Protein AF-A0A4Q0HVB4-F1 (afdb_monomer_lite)

Organism: Pseudomonas azotoformans (NCBI:txid47878)

Sequence (270 aa):
MIYIEFLSGFLNRFLGLVFLVFVVFQFLLFKFYLPGYIKKKGENLATKEDVAGITHQVERVRTQYLVDLEGYKNLIWKGQQREVWLKEEFDLRLDTYKTAISLIYKYVEQIENYHIAHLSSGVNEAIFLYIEAKEEAFFEGVKESYRVEYESTREKSLEWYFKCKEVEVELRVVLGVVDVYFDSELSGHLDGLIAKGVDAARTFCRVEELYRSVESEYEKLQNYVAVSNAVIKKYHVEFKKLIPTVEAELCLKNLKGFVVRERREILEGS

Structure (mmCIF, N/CA/C/O backbone):
data_AF-A0A4Q0HVB4-F1
#
_entry.id   AF-A0A4Q0HVB4-F1
#
loop_
_atom_site.group_PDB
_atom_site.id
_atom_site.type_symbol
_atom_site.label_atom_id
_atom_site.label_alt_id
_atom_site.label_comp_id
_atom_site.label_asym_id
_atom_site.label_entity_id
_atom_site.label_seq_id
_atom_site.pdbx_PDB_ins_code
_atom_site.Cartn_x
_atom_site.Cartn_y
_atom_site.Cartn_z
_atom_site.occupancy
_atom_site.B_iso_or_equiv
_atom_site.auth_seq_id
_atom_site.auth_comp_id
_atom_site.auth_asym_id
_atom_site.auth_atom_id
_atom_site.pdbx_PDB_model_num
ATOM 1 N N . MET A 1 1 ? -63.820 -38.092 123.617 1.00 57.47 1 MET A N 1
ATOM 2 C CA . MET A 1 1 ? -64.530 -37.944 122.327 1.00 57.47 1 MET A CA 1
ATOM 3 C C . MET A 1 1 ? -64.763 -36.473 121.953 1.00 57.47 1 MET A C 1
ATOM 5 O O . MET A 1 1 ? -64.456 -36.109 120.832 1.00 57.47 1 MET A O 1
ATOM 9 N N . ILE A 1 2 ? -65.144 -35.600 122.900 1.00 60.44 2 ILE A N 1
ATOM 10 C CA . ILE A 1 2 ? -65.433 -34.161 122.673 1.00 60.44 2 ILE A CA 1
ATOM 11 C C . ILE A 1 2 ? -64.234 -33.328 122.144 1.00 60.44 2 ILE A C 1
ATOM 13 O O . ILE A 1 2 ? -64.412 -32.452 121.304 1.00 60.44 2 ILE A O 1
ATOM 17 N N . TYR A 1 3 ? -62.993 -33.615 122.562 1.00 59.50 3 TYR A N 1
ATOM 18 C CA . TYR A 1 3 ? -61.805 -32.863 122.105 1.00 59.50 3 TYR A CA 1
ATOM 19 C C . TYR A 1 3 ? -61.427 -33.103 120.630 1.00 59.50 3 TYR A C 1
ATOM 21 O O . TYR A 1 3 ? -60.869 -32.211 119.998 1.00 59.50 3 TYR A O 1
ATOM 29 N N . ILE A 1 4 ? -61.738 -34.277 120.066 1.00 64.94 4 ILE A N 1
ATOM 30 C CA . ILE A 1 4 ? -61.393 -34.623 118.673 1.00 64.94 4 ILE A CA 1
ATOM 31 C C . ILE A 1 4 ? -62.334 -33.903 117.692 1.00 64.94 4 ILE A C 1
ATOM 33 O O . ILE A 1 4 ? -61.895 -33.415 116.651 1.00 64.94 4 ILE A O 1
ATOM 37 N N . GLU A 1 5 ? -63.611 -33.755 118.048 1.00 67.25 5 GLU A N 1
ATOM 38 C CA . GLU A 1 5 ? -64.595 -32.997 117.259 1.00 67.25 5 GLU A CA 1
ATOM 39 C C . GLU A 1 5 ? -64.319 -31.486 117.282 1.00 67.25 5 GLU A C 1
ATOM 41 O O . GLU A 1 5 ? -64.425 -30.812 116.258 1.00 67.25 5 GLU A O 1
ATOM 46 N N . PHE A 1 6 ? -63.867 -30.952 118.420 1.00 71.94 6 PHE A N 1
ATOM 47 C CA . PHE A 1 6 ? -63.469 -29.546 118.516 1.00 71.94 6 PHE A CA 1
ATOM 48 C C . PHE A 1 6 ? -62.185 -29.247 117.722 1.00 71.94 6 PHE A C 1
ATOM 50 O O . PHE A 1 6 ? -62.126 -28.261 116.984 1.00 71.94 6 PHE A O 1
ATOM 57 N N . LEU A 1 7 ? -61.171 -30.116 117.820 1.00 72.38 7 LEU A N 1
ATOM 58 C CA . LEU A 1 7 ? -59.899 -29.953 117.110 1.00 72.38 7 LEU A CA 1
ATOM 59 C C . LEU A 1 7 ? -60.069 -30.107 115.590 1.00 72.38 7 LEU A C 1
ATOM 61 O O . LEU A 1 7 ? -59.520 -29.310 114.835 1.00 72.38 7 LEU A O 1
ATOM 65 N N . SER A 1 8 ? -60.873 -31.076 115.136 1.00 71.94 8 SER A N 1
ATOM 66 C CA . SER A 1 8 ? -61.191 -31.264 113.711 1.00 71.94 8 SER A CA 1
ATOM 67 C C . SER A 1 8 ? -62.018 -30.106 113.139 1.00 71.94 8 SER A C 1
ATOM 69 O O . SER A 1 8 ? -61.739 -29.648 112.030 1.00 71.94 8 SER A O 1
ATOM 71 N N . GLY A 1 9 ? -62.964 -29.556 113.909 1.00 77.12 9 GLY A N 1
ATOM 72 C CA . GLY A 1 9 ? -63.716 -28.356 113.535 1.00 77.12 9 GLY A CA 1
ATOM 73 C C . GLY A 1 9 ? -62.849 -27.095 113.441 1.00 77.12 9 GLY A C 1
ATOM 74 O O . GLY A 1 9 ? -63.017 -26.300 112.514 1.00 77.12 9 GLY A O 1
ATOM 75 N N . PHE A 1 10 ? -61.891 -26.918 114.356 1.00 80.31 10 PHE A N 1
ATOM 76 C CA . PHE A 1 10 ? -60.926 -25.815 114.310 1.00 80.31 10 PHE A CA 1
ATOM 77 C C . PHE A 1 10 ? -59.962 -25.949 113.121 1.00 80.31 10 PHE A C 1
ATOM 79 O O . PHE A 1 10 ? -59.765 -24.984 112.380 1.00 80.31 10 PHE A O 1
ATOM 86 N N . LEU A 1 11 ? -59.431 -27.153 112.883 1.00 80.50 11 LEU A N 1
ATOM 87 C CA . LEU A 1 11 ? -58.525 -27.435 111.769 1.00 80.50 11 LEU A CA 1
ATOM 88 C C . LEU A 1 11 ? -59.202 -27.186 110.413 1.00 80.50 11 LEU A C 1
ATOM 90 O O . LEU A 1 11 ? -58.603 -26.549 109.552 1.00 80.50 11 LEU A O 1
ATOM 94 N N . ASN A 1 12 ? -60.464 -27.601 110.242 1.00 80.19 12 ASN A N 1
ATOM 95 C CA . ASN A 1 12 ? -61.228 -27.359 109.010 1.00 80.19 12 ASN A CA 1
ATOM 96 C C . ASN A 1 12 ? -61.492 -25.870 108.755 1.00 80.19 12 ASN A C 1
ATOM 98 O O . ASN A 1 12 ? -61.410 -25.418 107.615 1.00 80.19 12 ASN A O 1
ATOM 102 N N . ARG A 1 13 ? -61.782 -25.083 109.800 1.00 83.62 13 ARG A N 1
ATOM 103 C CA . ARG A 1 13 ? -61.951 -23.625 109.658 1.00 83.62 13 ARG A CA 1
ATOM 104 C C . ARG A 1 13 ? -60.633 -22.939 109.310 1.00 83.62 13 ARG A C 1
ATOM 106 O O . ARG A 1 13 ? -60.629 -22.040 108.476 1.00 83.62 13 ARG A O 1
ATOM 113 N N . PHE A 1 14 ? -59.524 -23.383 109.901 1.00 85.88 14 PHE A N 1
ATOM 114 C CA . PHE A 1 14 ? -58.193 -22.862 109.596 1.00 85.88 14 PHE A CA 1
ATOM 115 C C . PHE A 1 14 ? -57.765 -23.201 108.160 1.00 85.88 14 PHE A C 1
ATOM 117 O O . PHE A 1 14 ? -57.375 -22.309 107.411 1.00 85.88 14 PHE A O 1
ATOM 124 N N . LEU A 1 15 ? -57.935 -24.459 107.735 1.00 84.50 15 LEU A N 1
ATOM 125 C CA . LEU A 1 15 ? -57.735 -24.901 106.349 1.00 84.50 15 LEU A CA 1
ATOM 126 C C . LEU A 1 15 ? -58.624 -24.131 105.366 1.00 84.50 15 LEU A C 1
ATOM 128 O O . LEU A 1 15 ? -58.141 -23.704 104.321 1.00 84.50 15 LEU A O 1
ATOM 132 N N . GLY A 1 16 ? -59.892 -23.893 105.715 1.00 86.62 16 GLY A N 1
ATOM 133 C CA . GLY A 1 16 ? -60.812 -23.095 104.903 1.00 86.62 16 GLY A CA 1
ATOM 134 C C . GLY A 1 16 ? -60.364 -21.639 104.744 1.00 86.62 16 GLY A C 1
ATOM 135 O O . GLY A 1 16 ? -60.464 -21.079 103.655 1.00 86.62 16 GLY A O 1
ATOM 136 N N . LEU A 1 17 ? -59.812 -21.035 105.799 1.00 88.69 17 LEU A N 1
ATOM 137 C CA . LEU A 1 17 ? -59.310 -19.659 105.775 1.00 88.69 17 LEU A CA 1
ATOM 138 C C . LEU A 1 17 ? -58.014 -19.551 104.958 1.00 88.69 17 LEU A C 1
ATOM 140 O O . LEU A 1 17 ? -57.886 -18.654 104.128 1.00 88.69 17 LEU A O 1
ATOM 144 N N . VAL A 1 18 ? -57.096 -20.511 105.109 1.00 89.38 18 VAL A N 1
ATOM 145 C CA . VAL A 1 18 ? -55.887 -20.621 104.274 1.00 89.38 18 VAL A CA 1
ATOM 146 C C . VAL A 1 18 ? -56.256 -20.811 102.802 1.00 89.38 18 VAL A C 1
ATOM 148 O O . VAL A 1 18 ? -55.688 -20.147 101.937 1.00 89.38 18 VAL A O 1
ATOM 151 N N . PHE A 1 19 ? -57.243 -21.660 102.510 1.00 90.62 19 PHE A N 1
ATOM 152 C CA . PHE A 1 19 ? -57.739 -21.863 101.152 1.00 90.62 19 PHE A CA 1
ATOM 153 C C . PHE A 1 19 ? -58.340 -20.578 100.571 1.00 90.62 19 PHE A C 1
ATOM 155 O O . PHE A 1 19 ? -58.043 -20.218 99.436 1.00 90.62 19 PHE A O 1
ATOM 162 N N . LEU A 1 20 ? -59.120 -19.832 101.357 1.00 90.56 20 LEU A N 1
ATOM 163 C CA . LEU A 1 20 ? -59.698 -18.558 100.929 1.00 90.56 20 LEU A CA 1
ATOM 164 C C . LEU A 1 20 ? -58.616 -17.510 100.639 1.00 90.56 20 LEU A C 1
ATOM 166 O O . LEU A 1 20 ? -58.669 -16.847 99.605 1.00 90.56 20 LEU A O 1
ATOM 170 N N . VAL A 1 21 ? -57.595 -17.404 101.494 1.00 90.44 21 VAL A N 1
ATOM 171 C CA . VAL A 1 21 ? -56.437 -16.525 101.261 1.00 90.44 21 VAL A CA 1
ATOM 172 C C . VAL A 1 21 ? -55.685 -16.936 99.995 1.00 90.44 21 VAL A C 1
ATOM 174 O O . VAL A 1 21 ? -55.323 -16.076 99.195 1.00 90.44 21 VAL A O 1
ATOM 177 N N . PHE A 1 22 ? -55.504 -18.237 99.761 1.00 90.81 22 PHE A N 1
ATOM 178 C CA . PHE A 1 22 ? -54.872 -18.750 98.547 1.00 90.81 22 PHE A CA 1
ATOM 179 C C . PHE A 1 22 ? -55.680 -18.417 97.284 1.00 90.81 22 PHE A C 1
ATOM 181 O O . PHE A 1 22 ? -55.109 -17.976 96.289 1.00 90.81 22 PHE A O 1
ATOM 188 N N . VAL A 1 23 ? -57.009 -18.550 97.328 1.00 90.19 23 VAL A N 1
ATOM 189 C CA . VAL A 1 23 ? -57.904 -18.185 96.216 1.00 90.19 23 VAL A CA 1
ATOM 190 C C . VAL A 1 23 ? -57.868 -16.679 95.945 1.00 90.19 23 VAL A C 1
ATOM 192 O O . VAL A 1 23 ? -57.768 -16.271 94.789 1.00 90.19 23 VAL A O 1
ATOM 195 N N . VAL A 1 24 ? -57.886 -15.841 96.986 1.00 89.75 24 VAL A N 1
ATOM 196 C CA . VAL A 1 24 ? -57.765 -14.379 96.846 1.00 89.75 24 VAL A CA 1
ATOM 197 C C . VAL A 1 24 ? -56.396 -13.993 96.280 1.00 89.75 24 VAL A C 1
ATOM 199 O O . VAL A 1 24 ? -56.313 -13.118 95.421 1.00 89.75 24 VAL A O 1
ATOM 202 N N . PHE A 1 25 ? -55.326 -14.667 96.701 1.00 89.50 25 PHE A N 1
ATOM 203 C CA . PHE A 1 25 ? -53.977 -14.444 96.184 1.00 89.50 25 PHE A CA 1
ATOM 204 C C . PHE A 1 25 ? -53.845 -14.838 94.704 1.00 89.50 25 PHE A C 1
ATOM 206 O O . PHE A 1 25 ? -53.332 -14.054 93.906 1.00 89.50 25 PHE A O 1
ATOM 213 N N . GLN A 1 26 ? -54.374 -16.003 94.314 1.00 87.62 26 GLN A N 1
ATOM 214 C CA . GLN A 1 26 ? -54.480 -16.422 92.911 1.00 87.62 26 GLN A CA 1
ATOM 215 C C . GLN A 1 26 ? -55.270 -15.385 92.104 1.00 87.62 26 GLN A C 1
ATOM 217 O O . GLN A 1 26 ? -54.805 -14.917 91.067 1.00 87.62 26 GLN A O 1
ATOM 222 N N . PHE A 1 27 ? -56.424 -14.946 92.614 1.00 89.44 27 PHE A N 1
ATOM 223 C CA . PHE A 1 27 ? -57.246 -13.925 91.967 1.00 89.44 27 PHE A CA 1
ATOM 224 C C . PHE A 1 27 ? -56.498 -12.595 91.791 1.00 89.44 27 PHE A C 1
ATOM 226 O O . PHE A 1 27 ? -56.561 -11.997 90.718 1.00 89.44 27 PHE A O 1
ATOM 233 N N . LEU A 1 28 ? -55.745 -12.147 92.800 1.00 86.50 28 LEU A N 1
ATOM 234 C CA . LEU A 1 28 ? -54.909 -10.946 92.725 1.00 86.50 28 LEU A CA 1
ATOM 235 C C . LEU A 1 28 ? -53.795 -11.082 91.675 1.00 86.50 28 LEU A C 1
ATOM 237 O O . LEU A 1 28 ? -53.587 -10.157 90.890 1.00 86.50 28 LEU A O 1
ATOM 241 N N . LEU A 1 29 ? -53.122 -12.233 91.602 1.00 84.38 29 LEU A N 1
ATOM 242 C CA . LEU A 1 29 ? -52.103 -12.502 90.582 1.00 84.38 29 LEU A CA 1
ATOM 243 C C . LEU A 1 29 ? -52.691 -12.506 89.165 1.00 84.38 29 LEU A C 1
ATOM 245 O O . LEU A 1 29 ? -52.158 -11.834 88.276 1.00 84.38 29 LEU A O 1
ATOM 249 N N . PHE A 1 30 ? -53.811 -13.203 88.958 1.00 82.94 30 PHE A N 1
ATOM 250 C CA . PHE A 1 30 ? -54.497 -13.249 87.665 1.00 82.94 30 PHE A CA 1
ATOM 251 C C . PHE A 1 30 ? -55.035 -11.877 87.245 1.00 82.94 30 PHE A C 1
ATOM 253 O O . PHE A 1 30 ? -54.952 -11.525 86.070 1.00 82.94 30 PHE A O 1
ATOM 260 N N . LYS A 1 31 ? -55.553 -11.085 88.192 1.00 82.75 31 LYS A N 1
ATOM 261 C CA . LYS A 1 31 ? -56.167 -9.784 87.903 1.00 82.75 31 LYS A CA 1
ATOM 262 C C . LYS A 1 31 ? -55.155 -8.662 87.686 1.00 82.75 31 LYS A C 1
ATOM 264 O O . LYS A 1 31 ? -55.405 -7.797 86.853 1.00 82.75 31 LYS A O 1
ATOM 269 N N . PHE A 1 32 ? -54.042 -8.646 88.419 1.00 81.69 32 PHE A N 1
ATOM 270 C CA . PHE A 1 32 ? -53.114 -7.509 88.398 1.00 81.69 32 PHE A CA 1
ATOM 271 C C . PHE A 1 32 ? -51.777 -7.811 87.715 1.00 81.69 32 PHE A C 1
ATOM 273 O O . PHE A 1 32 ? -51.254 -6.949 87.012 1.00 81.69 32 PHE A O 1
ATOM 280 N N . TYR A 1 33 ? -51.223 -9.017 87.871 1.00 81.62 33 TYR A N 1
ATOM 281 C CA . TYR A 1 33 ? -49.879 -9.329 87.371 1.00 81.62 33 TYR A CA 1
ATOM 282 C C . TYR A 1 33 ? -49.891 -9.838 85.923 1.00 81.62 33 TYR A C 1
ATOM 284 O O . TYR A 1 33 ? -49.095 -9.393 85.092 1.00 81.62 33 TYR A O 1
ATOM 292 N N . LEU A 1 34 ? -50.830 -10.731 85.595 1.00 82.00 34 LEU A N 1
ATOM 293 C CA . LEU A 1 34 ? -50.934 -11.332 84.261 1.00 82.00 34 LEU A CA 1
ATOM 294 C C . LEU A 1 34 ? -51.167 -10.302 83.137 1.00 82.00 34 LEU A C 1
ATOM 296 O O . LEU A 1 34 ? -50.448 -10.361 82.136 1.00 82.00 34 LEU A O 1
ATOM 300 N N . PRO A 1 35 ? -52.092 -9.327 83.279 1.00 83.00 35 PRO A N 1
ATOM 301 C CA . PRO A 1 35 ? -52.346 -8.346 82.225 1.00 83.00 35 PRO A CA 1
ATOM 302 C C . PRO A 1 35 ? -51.129 -7.455 81.955 1.00 83.00 35 PRO A C 1
ATOM 304 O O . PRO A 1 35 ? -50.806 -7.183 80.801 1.00 83.00 35 PRO A O 1
ATOM 307 N N . GLY A 1 36 ? -50.412 -7.047 83.010 1.00 84.44 36 GLY A N 1
ATOM 308 C CA . GLY A 1 36 ? -49.197 -6.237 82.892 1.00 84.44 36 GLY A CA 1
ATOM 309 C C . GLY A 1 36 ? -48.045 -6.988 82.221 1.00 84.44 36 GLY A C 1
ATOM 310 O O . GLY A 1 36 ? -47.366 -6.432 81.356 1.00 84.44 36 GLY A O 1
ATOM 311 N N . TYR A 1 37 ? -47.855 -8.267 82.560 1.00 81.88 37 TYR A N 1
ATOM 312 C CA . TYR A 1 37 ? -46.836 -9.115 81.938 1.00 81.88 37 TYR A CA 1
ATOM 313 C C . TYR A 1 37 ? -47.130 -9.391 80.456 1.00 81.88 37 TYR A C 1
ATOM 315 O O . TYR A 1 37 ? -46.234 -9.260 79.623 1.00 81.88 37 TYR A O 1
ATOM 323 N N . ILE A 1 38 ? -48.381 -9.721 80.108 1.00 83.62 38 ILE A N 1
ATOM 324 C CA . ILE A 1 38 ? -48.797 -9.957 78.714 1.00 83.62 38 ILE A CA 1
ATOM 325 C C . ILE A 1 38 ? -48.633 -8.682 77.884 1.00 83.62 38 ILE A C 1
ATOM 327 O O . ILE A 1 38 ? -48.073 -8.749 76.791 1.00 83.62 38 ILE A O 1
ATOM 331 N N . LYS A 1 39 ? -49.038 -7.521 78.420 1.00 84.00 39 LYS A N 1
ATOM 332 C CA . LYS A 1 39 ? -48.861 -6.224 77.755 1.00 84.00 39 LYS A CA 1
ATOM 333 C C . LYS A 1 39 ? -47.388 -5.951 77.449 1.00 84.00 39 LYS A C 1
ATOM 335 O O . LYS A 1 39 ? -47.040 -5.701 76.301 1.00 84.00 39 LYS A O 1
ATOM 340 N N . LYS A 1 40 ? -46.508 -6.100 78.443 1.00 85.88 40 LYS A N 1
ATOM 341 C CA . LYS A 1 40 ? -45.069 -5.853 78.276 1.00 85.88 40 LYS A CA 1
ATOM 342 C C . LYS A 1 40 ? -44.391 -6.871 77.354 1.00 85.88 40 LYS A C 1
ATOM 344 O O . LYS A 1 40 ? -43.481 -6.527 76.605 1.00 85.88 40 LYS A O 1
ATOM 349 N N . LYS A 1 41 ? -44.840 -8.131 77.370 1.00 83.94 41 LYS A N 1
ATOM 350 C CA . LYS A 1 41 ? -44.381 -9.163 76.429 1.00 83.94 41 LYS A CA 1
ATOM 351 C C . LYS A 1 41 ? -44.820 -8.851 74.993 1.00 83.94 41 LYS A C 1
ATOM 353 O O . LYS A 1 41 ? -44.015 -9.040 74.088 1.00 83.94 41 LYS A O 1
ATOM 358 N N . GLY A 1 42 ? -46.042 -8.351 74.801 1.00 82.44 42 GLY A N 1
ATOM 359 C CA . GLY A 1 42 ? -46.553 -7.892 73.506 1.00 82.44 42 GLY A CA 1
ATOM 360 C C . GLY A 1 42 ? -45.803 -6.670 72.973 1.00 82.44 42 GLY A C 1
ATOM 361 O O . GLY A 1 42 ? -45.359 -6.690 71.833 1.00 82.44 42 GLY A O 1
ATOM 362 N N . GLU A 1 43 ? -45.563 -5.660 73.813 1.00 82.19 43 GLU A N 1
ATOM 363 C CA . GLU A 1 43 ? -44.762 -4.468 73.470 1.00 82.19 43 GLU A CA 1
ATOM 364 C C . GLU A 1 43 ? -43.326 -4.836 73.055 1.00 82.19 43 GLU A C 1
ATOM 366 O O . GLU A 1 43 ? -42.806 -4.334 72.057 1.00 82.19 43 GLU A O 1
ATOM 371 N N . ASN A 1 44 ? -42.697 -5.768 73.778 1.00 86.75 44 ASN A N 1
ATOM 372 C CA . ASN A 1 44 ? -41.365 -6.268 73.438 1.00 86.75 44 ASN A CA 1
ATOM 373 C C . ASN A 1 44 ? -41.352 -7.087 72.141 1.00 86.75 44 ASN A C 1
ATOM 375 O O . ASN A 1 44 ? -40.329 -7.119 71.461 1.00 86.75 44 ASN A O 1
ATOM 379 N N . LEU A 1 45 ? -42.443 -7.789 71.822 1.00 85.62 45 LEU A N 1
ATOM 380 C CA . LEU A 1 45 ? -42.558 -8.560 70.586 1.00 85.62 45 LEU A CA 1
ATOM 381 C C . LEU A 1 45 ? -42.756 -7.626 69.388 1.00 85.62 45 LEU A C 1
ATOM 383 O O . LEU A 1 45 ? -41.991 -7.725 68.437 1.00 85.62 45 LEU A O 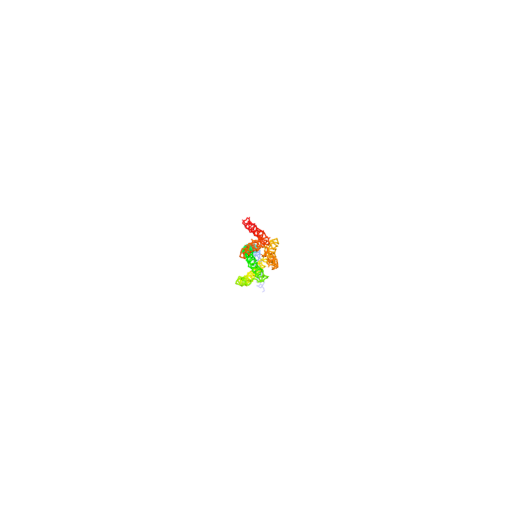1
ATOM 387 N N . ALA A 1 46 ? -43.675 -6.663 69.496 1.00 76.69 46 ALA A N 1
ATOM 388 C CA . ALA A 1 46 ? -43.912 -5.647 68.472 1.00 76.69 46 ALA A CA 1
ATOM 389 C C . ALA A 1 46 ? -42.632 -4.857 68.154 1.00 76.69 46 ALA A C 1
ATOM 391 O O . ALA A 1 46 ? -42.224 -4.780 67.003 1.00 76.69 46 ALA A O 1
ATOM 392 N N . THR A 1 47 ? -41.905 -4.391 69.179 1.00 85.12 47 THR A N 1
ATOM 393 C CA . THR A 1 47 ? -40.617 -3.696 68.981 1.00 85.12 47 THR A CA 1
ATOM 394 C C . THR A 1 47 ? -39.578 -4.574 68.270 1.00 85.12 47 THR A C 1
ATOM 396 O O . THR A 1 47 ? -38.805 -4.086 67.450 1.00 85.12 47 THR A O 1
ATOM 399 N N . LYS A 1 48 ? -39.525 -5.879 68.574 1.00 87.38 48 LYS A N 1
ATOM 400 C CA . LYS A 1 48 ? -38.596 -6.808 67.907 1.00 87.38 48 LYS A CA 1
ATOM 401 C C . LYS A 1 48 ? -38.966 -7.034 66.445 1.00 87.38 48 LYS A C 1
ATOM 403 O O . LYS A 1 48 ? -38.066 -7.102 65.613 1.00 87.38 48 LYS A O 1
ATOM 408 N N . GLU A 1 49 ? -40.254 -7.159 66.147 1.00 87.44 49 GLU A N 1
ATOM 409 C CA . GLU A 1 49 ? -40.766 -7.301 64.783 1.00 87.44 49 GLU A CA 1
ATOM 410 C C . GLU A 1 49 ? -40.511 -6.030 63.962 1.00 87.44 49 GLU A C 1
ATOM 412 O O . GLU A 1 49 ? -40.021 -6.130 62.839 1.00 87.44 49 GLU A O 1
ATOM 417 N N . ASP A 1 50 ? -40.713 -4.848 64.551 1.00 86.94 50 ASP A N 1
ATOM 418 C CA . ASP A 1 50 ? -40.400 -3.560 63.924 1.00 86.94 50 ASP A CA 1
ATOM 419 C C . ASP A 1 50 ? -38.902 -3.425 63.622 1.00 86.94 50 ASP A C 1
ATOM 421 O O . ASP A 1 50 ? -38.518 -3.085 62.502 1.00 86.94 50 ASP A O 1
ATOM 425 N N . VAL A 1 51 ? -38.033 -3.746 64.590 1.00 87.25 51 VAL A N 1
ATOM 426 C CA . VAL A 1 51 ? -36.574 -3.734 64.389 1.00 87.25 51 VAL A CA 1
ATOM 427 C C . VAL A 1 51 ? -36.167 -4.727 63.300 1.00 87.25 51 VAL A C 1
ATOM 429 O O . VAL A 1 51 ? -35.385 -4.367 62.424 1.00 87.25 51 VAL A O 1
ATOM 432 N N . ALA A 1 52 ? -36.723 -5.942 63.297 1.00 88.69 52 ALA A N 1
ATOM 433 C CA . ALA A 1 52 ? -36.455 -6.930 62.254 1.00 88.69 52 ALA A CA 1
ATOM 434 C C . ALA A 1 52 ? -36.919 -6.447 60.867 1.00 88.69 52 ALA A C 1
ATOM 436 O O . ALA A 1 52 ? -36.196 -6.615 59.882 1.00 88.69 52 ALA A O 1
ATOM 437 N N . GLY A 1 53 ? -38.085 -5.798 60.793 1.00 90.62 53 GLY A N 1
ATOM 438 C CA . GLY A 1 53 ? -38.607 -5.187 59.573 1.00 90.62 53 GLY A CA 1
ATOM 439 C C . GLY A 1 53 ? -37.696 -4.079 59.044 1.00 90.62 53 GLY A C 1
ATOM 440 O O . GLY A 1 53 ? -37.363 -4.072 57.857 1.00 90.62 53 GLY A O 1
ATOM 441 N N . ILE A 1 54 ? -37.226 -3.190 59.924 1.00 88.94 54 ILE A N 1
ATOM 442 C CA . ILE A 1 54 ? -36.263 -2.135 59.580 1.00 88.94 54 ILE A CA 1
ATOM 443 C C . ILE A 1 54 ? -34.953 -2.752 59.084 1.00 88.94 54 ILE A C 1
ATOM 445 O O . ILE A 1 54 ? -34.475 -2.376 58.016 1.00 88.94 54 ILE A O 1
ATOM 449 N N . THR A 1 55 ? -34.388 -3.724 59.805 1.00 91.81 55 THR A N 1
ATOM 450 C CA . THR A 1 55 ? -33.147 -4.400 59.397 1.00 91.81 55 THR A CA 1
ATOM 451 C C . THR A 1 55 ? -33.289 -5.038 58.019 1.00 91.81 55 THR A C 1
ATOM 453 O O . THR A 1 55 ? -32.418 -4.857 57.171 1.00 91.81 55 THR A O 1
ATOM 456 N N . HIS A 1 56 ? -34.406 -5.715 57.748 1.00 91.94 56 HIS A N 1
ATOM 457 C CA . HIS A 1 56 ? -34.653 -6.316 56.441 1.00 91.94 56 HIS A CA 1
ATOM 458 C C . HIS A 1 56 ? -34.763 -5.263 55.327 1.00 91.94 56 HIS A C 1
ATOM 460 O O . HIS A 1 56 ? -34.276 -5.475 54.216 1.00 91.94 56 HIS A O 1
ATOM 466 N N . GLN A 1 57 ? -35.394 -4.115 55.590 1.00 92.81 57 GLN A N 1
ATOM 467 C CA . GLN A 1 57 ? -35.456 -3.025 54.614 1.00 92.81 57 GLN A CA 1
ATOM 468 C C . GLN A 1 57 ? -34.080 -2.409 54.349 1.00 92.81 57 GLN A C 1
ATOM 470 O O . GLN A 1 57 ? -33.752 -2.170 53.187 1.00 92.81 57 GLN A O 1
ATOM 475 N N . VAL A 1 58 ? -33.274 -2.193 55.392 1.00 93.25 58 VAL A N 1
ATOM 476 C CA . VAL A 1 58 ? -31.903 -1.675 55.269 1.00 93.25 58 VAL A CA 1
ATOM 477 C C . VAL A 1 58 ? -31.039 -2.629 54.454 1.00 93.25 58 VAL A C 1
ATOM 479 O O . VAL A 1 58 ? -30.383 -2.187 53.513 1.00 93.25 58 VAL A O 1
ATOM 482 N N . GLU A 1 59 ? -31.080 -3.929 54.750 1.00 91.69 59 GLU A N 1
ATOM 483 C CA . GLU A 1 59 ? -30.336 -4.923 53.974 1.00 91.69 59 GLU A CA 1
ATOM 484 C C . GLU A 1 59 ? -30.823 -4.978 52.526 1.00 91.69 59 GLU A C 1
ATOM 486 O O . GLU A 1 59 ? -30.005 -4.948 51.615 1.00 91.69 59 GLU A O 1
ATOM 491 N N . ARG A 1 60 ? -32.136 -4.919 52.275 1.00 93.00 60 ARG A N 1
ATOM 492 C CA . ARG A 1 60 ? -32.664 -4.861 50.903 1.00 93.00 60 ARG A CA 1
ATOM 493 C C . ARG A 1 60 ? -32.155 -3.639 50.134 1.00 93.00 60 ARG A C 1
ATOM 495 O O . ARG A 1 60 ? -31.744 -3.781 48.986 1.00 93.00 60 ARG A O 1
ATOM 502 N N . VAL A 1 61 ? -32.178 -2.451 50.743 1.00 93.81 61 VAL A N 1
ATOM 503 C CA . VAL A 1 61 ? -31.657 -1.221 50.116 1.00 93.81 61 VAL A CA 1
ATOM 504 C C . VAL A 1 61 ? -30.155 -1.337 49.877 1.00 93.81 61 VAL A C 1
ATOM 506 O O . VAL A 1 61 ? -29.680 -0.973 48.806 1.00 93.81 61 VAL A O 1
ATOM 509 N N . ARG A 1 62 ? -29.406 -1.891 50.833 1.00 93.31 62 ARG A N 1
ATOM 510 C CA . ARG A 1 62 ? -27.966 -2.123 50.700 1.00 93.31 62 ARG A CA 1
ATOM 511 C C . ARG A 1 62 ? -27.653 -3.091 49.563 1.00 93.31 62 ARG A C 1
ATOM 513 O O . ARG A 1 62 ? -26.779 -2.798 48.754 1.00 93.31 62 ARG A O 1
ATOM 520 N N . THR A 1 63 ? -28.360 -4.217 49.480 1.00 93.62 63 THR A N 1
ATOM 521 C CA . THR A 1 63 ? -28.203 -5.196 48.400 1.00 93.62 63 THR A CA 1
ATOM 522 C C . THR A 1 63 ? -28.536 -4.573 47.050 1.00 93.62 63 THR A C 1
ATOM 524 O O . THR A 1 63 ? -27.746 -4.714 46.122 1.00 93.62 63 THR A O 1
ATOM 527 N N . GLN A 1 64 ? -29.646 -3.833 46.946 1.00 92.75 64 GLN A N 1
ATOM 528 C CA . GLN A 1 64 ? -30.011 -3.142 45.708 1.00 92.75 64 GLN A CA 1
ATOM 529 C C . GLN A 1 64 ? -28.941 -2.123 45.302 1.00 92.75 64 GLN A C 1
ATOM 531 O O . GLN A 1 64 ? -28.494 -2.127 44.163 1.00 92.75 64 GLN A O 1
ATOM 536 N N . TYR A 1 65 ? -28.461 -1.314 46.246 1.00 94.94 65 TYR A N 1
ATOM 537 C CA . TYR A 1 65 ? -27.405 -0.341 45.986 1.00 94.94 65 TYR A CA 1
ATOM 538 C C . TYR A 1 65 ? -26.100 -1.000 45.519 1.00 94.94 65 TYR A C 1
ATOM 540 O O . TYR A 1 65 ? -25.432 -0.477 44.631 1.00 94.94 65 TYR A O 1
ATOM 548 N N . LEU A 1 66 ? -25.725 -2.151 46.089 1.00 94.56 66 LEU A N 1
ATOM 549 C CA . LEU A 1 66 ? -24.548 -2.905 45.646 1.00 94.56 66 LEU A CA 1
ATOM 550 C C . LEU A 1 66 ? -24.714 -3.430 44.215 1.00 94.56 66 LEU A C 1
ATOM 552 O O . LEU A 1 66 ? -23.779 -3.308 43.426 1.00 94.56 66 LEU A O 1
ATOM 556 N N . VAL A 1 67 ? -25.898 -3.949 43.877 1.00 95.31 67 VAL A N 1
ATOM 557 C CA . VAL A 1 67 ? -26.233 -4.403 42.517 1.00 95.31 67 VAL A CA 1
ATOM 558 C C . VAL A 1 67 ? -26.164 -3.237 41.531 1.00 95.31 67 VAL A C 1
ATOM 560 O O . VAL A 1 67 ? -25.521 -3.348 40.487 1.00 95.31 67 VAL A O 1
ATOM 563 N N . ASP A 1 68 ? -26.762 -2.096 41.876 1.00 95.12 68 ASP A N 1
ATOM 564 C CA . ASP A 1 68 ? -26.757 -0.903 41.029 1.00 95.12 68 ASP A CA 1
ATOM 565 C C . ASP A 1 68 ? -25.326 -0.378 40.832 1.00 95.12 68 ASP A C 1
ATOM 567 O O . ASP A 1 68 ? -24.915 -0.082 39.709 1.00 95.12 68 ASP A O 1
ATOM 571 N N . LEU A 1 69 ? -24.526 -0.319 41.905 1.00 95.12 69 LEU A N 1
ATOM 572 C CA . LEU A 1 69 ? -23.124 0.102 41.858 1.00 95.12 69 LEU A CA 1
ATOM 573 C C . LEU A 1 69 ? -22.282 -0.809 40.958 1.00 95.12 69 LEU A C 1
ATOM 575 O O . LEU A 1 69 ? -21.438 -0.323 40.203 1.00 95.12 69 LEU A O 1
ATOM 579 N N . GLU A 1 70 ? -22.489 -2.121 41.033 1.00 93.81 70 GLU A N 1
ATOM 580 C CA . GLU A 1 70 ? -21.824 -3.085 40.160 1.00 93.81 70 GLU A CA 1
ATOM 581 C C . GLU A 1 70 ? -22.263 -2.915 38.698 1.00 93.81 70 GLU A C 1
ATOM 583 O O . GLU A 1 70 ? -21.425 -2.939 37.792 1.00 93.81 70 GLU A O 1
ATOM 588 N N . GLY A 1 71 ? -23.546 -2.626 38.465 1.00 94.62 71 GLY A N 1
ATOM 589 C CA . GLY A 1 71 ? -24.076 -2.240 37.157 1.00 94.62 71 GLY A CA 1
ATOM 590 C C . GLY A 1 71 ? -23.379 -1.005 36.577 1.00 94.62 71 GLY A C 1
ATOM 591 O O . GLY A 1 71 ? -22.885 -1.052 35.448 1.00 94.62 71 GLY A O 1
ATOM 592 N N . TYR A 1 72 ? -23.260 0.073 37.359 1.00 94.50 72 TYR A N 1
ATOM 593 C CA . TYR A 1 72 ? -22.566 1.295 36.938 1.00 94.50 72 TYR A CA 1
ATOM 594 C C . TYR A 1 72 ? -21.081 1.059 36.661 1.00 94.50 72 TYR A C 1
ATOM 596 O O . TYR A 1 72 ? -20.573 1.520 35.639 1.00 94.50 72 TYR A O 1
ATOM 604 N N . LYS A 1 73 ? -20.382 0.306 37.520 1.00 94.31 73 LYS A N 1
ATOM 605 C CA . LYS A 1 73 ? -18.970 -0.055 37.299 1.00 94.31 73 LYS A CA 1
ATOM 606 C C . LYS A 1 73 ? -18.782 -0.821 35.9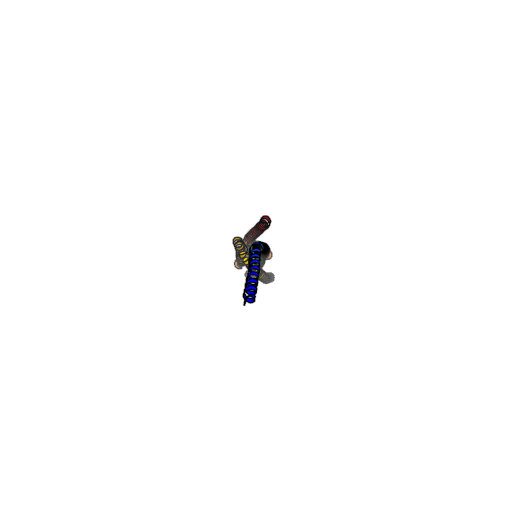95 1.00 94.31 73 LYS A C 1
ATOM 608 O O . LYS A 1 73 ? -17.892 -0.482 35.221 1.00 94.31 73 LYS A O 1
ATOM 613 N N . ASN A 1 74 ? -19.639 -1.805 35.726 1.00 94.50 74 ASN A N 1
ATOM 614 C CA . ASN A 1 74 ? -19.601 -2.566 34.479 1.00 94.50 74 ASN A CA 1
ATOM 615 C C . ASN A 1 74 ? -19.860 -1.682 33.254 1.00 94.50 74 ASN A C 1
ATOM 617 O O . ASN A 1 74 ? -19.241 -1.882 32.210 1.00 94.50 74 ASN A O 1
ATOM 621 N N . LEU A 1 75 ? -20.761 -0.704 33.364 1.00 94.12 75 LEU A N 1
ATOM 622 C CA . LEU A 1 75 ? -21.071 0.218 32.275 1.00 94.12 75 LEU A CA 1
ATOM 623 C C . LEU A 1 75 ? -19.901 1.170 31.987 1.00 94.12 75 LEU A C 1
ATOM 625 O O . LEU A 1 75 ? -19.515 1.318 30.829 1.00 94.12 75 LEU A O 1
ATOM 629 N N . ILE A 1 76 ? -19.288 1.732 33.035 1.00 93.12 76 ILE A N 1
ATOM 630 C CA . ILE A 1 76 ? -18.079 2.565 32.927 1.00 93.12 76 ILE A CA 1
ATOM 631 C C . ILE A 1 76 ? -16.923 1.757 32.328 1.00 93.12 76 ILE A C 1
ATOM 633 O O . ILE A 1 76 ? -16.293 2.218 31.380 1.00 93.12 76 ILE A O 1
ATOM 637 N N . TRP A 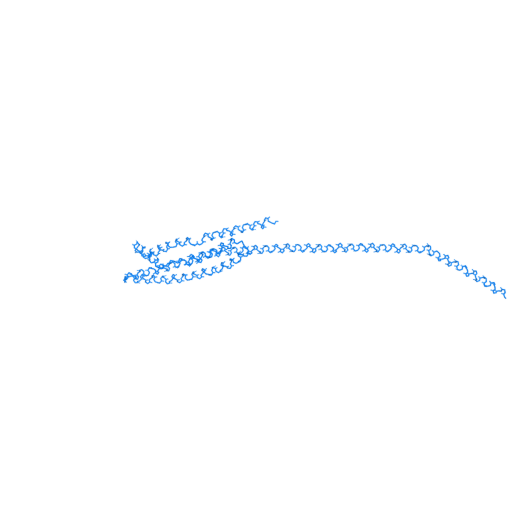1 77 ? -16.680 0.538 32.819 1.00 92.50 77 TRP A N 1
ATOM 638 C CA . TRP A 1 77 ? -15.621 -0.338 32.310 1.00 92.50 77 TRP A CA 1
ATOM 639 C C . TRP A 1 77 ? -15.790 -0.639 30.817 1.00 92.50 77 TRP A C 1
ATOM 641 O O . TRP A 1 77 ? -14.847 -0.513 30.039 1.00 92.50 77 TRP A O 1
ATOM 651 N N . LYS A 1 78 ? -17.013 -0.980 30.388 1.00 92.12 78 LYS A N 1
ATOM 652 C CA . LYS A 1 78 ? -17.327 -1.202 28.968 1.00 92.12 78 LYS A CA 1
ATOM 653 C C . LYS A 1 78 ? -17.115 0.053 28.121 1.00 92.12 78 LYS A C 1
ATOM 655 O O . LYS A 1 78 ? -16.651 -0.067 26.990 1.00 92.12 78 LYS A O 1
ATOM 660 N N . GLY A 1 79 ? -17.455 1.229 28.652 1.00 88.12 79 GLY A N 1
ATOM 661 C CA . GLY A 1 79 ? -17.206 2.514 27.997 1.00 88.12 79 GLY A CA 1
ATOM 662 C C . GLY A 1 79 ? -15.713 2.765 27.790 1.00 88.12 79 GLY A C 1
ATOM 663 O O . GLY A 1 79 ? -15.277 2.932 26.656 1.00 88.12 79 GLY A O 1
ATOM 664 N N . GLN A 1 80 ? -14.923 2.670 28.862 1.00 90.50 80 GLN A N 1
ATOM 665 C CA . GLN A 1 80 ? -13.466 2.843 28.814 1.00 90.50 80 GLN A CA 1
ATOM 666 C C . GLN A 1 80 ? -12.798 1.853 27.858 1.00 90.50 80 GLN A C 1
ATOM 668 O O . GLN A 1 80 ? -11.943 2.230 27.064 1.00 90.50 80 GLN A O 1
ATOM 673 N N . GLN A 1 81 ? -13.209 0.584 27.894 1.00 91.12 81 GLN A N 1
ATOM 674 C CA . GLN A 1 81 ? -12.653 -0.426 27.003 1.00 91.12 81 GLN A CA 1
ATOM 675 C C . GLN A 1 81 ? -12.977 -0.123 25.536 1.00 91.12 81 GLN A C 1
ATOM 677 O O . GLN A 1 81 ? -12.108 -0.273 24.684 1.00 91.12 81 GLN A O 1
ATOM 682 N N . ARG A 1 82 ? -14.187 0.363 25.235 1.00 86.81 82 ARG A N 1
ATOM 683 C CA . ARG A 1 82 ? -14.543 0.799 23.880 1.00 86.81 82 ARG A CA 1
ATOM 684 C C . ARG A 1 82 ? -13.679 1.971 23.413 1.00 86.81 82 ARG A C 1
ATOM 686 O O . ARG A 1 82 ? -13.226 1.947 22.277 1.00 86.81 82 ARG A O 1
ATOM 693 N N . GLU A 1 83 ? -13.440 2.967 24.261 1.00 84.31 83 GLU A N 1
ATOM 694 C CA . GLU A 1 83 ? -12.589 4.114 23.913 1.00 84.31 83 GLU A CA 1
ATOM 695 C C . GLU A 1 83 ? -11.148 3.695 23.605 1.00 84.31 83 GLU A C 1
ATOM 697 O O . GLU A 1 83 ? -10.572 4.154 22.620 1.00 84.31 83 GLU A O 1
ATOM 702 N N . VAL A 1 84 ? -10.583 2.789 24.410 1.00 88.12 84 VAL A N 1
ATOM 703 C CA . VAL A 1 84 ? -9.241 2.237 24.165 1.00 88.12 84 VAL A CA 1
ATOM 704 C C . VAL A 1 84 ? -9.194 1.519 22.817 1.00 88.12 84 VAL A C 1
ATOM 706 O O . VAL A 1 84 ? -8.308 1.801 22.018 1.00 88.12 84 VAL A O 1
ATOM 709 N N . TRP A 1 85 ? -10.176 0.660 22.533 1.00 87.12 85 TRP A N 1
ATOM 710 C CA . TRP A 1 85 ? -10.254 -0.073 21.266 1.00 87.12 85 TRP A CA 1
ATOM 711 C C . TRP A 1 85 ? -10.383 0.858 20.058 1.00 87.12 85 TRP A C 1
ATOM 713 O O . TRP A 1 85 ? -9.677 0.674 19.073 1.00 87.12 85 TRP A O 1
ATOM 723 N N . LEU A 1 86 ? -11.240 1.880 20.141 1.00 86.00 86 LEU A N 1
ATOM 724 C CA . LEU A 1 86 ? -11.404 2.869 19.070 1.00 86.00 86 LEU A CA 1
ATOM 725 C C . LEU A 1 86 ? -10.105 3.632 18.803 1.00 86.00 86 LEU A C 1
ATOM 727 O O . LEU A 1 86 ? -9.769 3.906 17.653 1.00 86.00 86 LEU A O 1
ATOM 731 N N . LYS A 1 87 ? -9.360 3.964 19.860 1.00 85.62 87 LYS A N 1
ATOM 732 C CA . LYS A 1 87 ? -8.069 4.634 19.726 1.00 85.62 87 LYS A CA 1
ATOM 733 C C . LYS A 1 87 ? -7.021 3.728 19.078 1.00 85.62 87 LYS A C 1
ATOM 735 O O . LYS A 1 87 ? -6.329 4.175 18.171 1.00 85.62 87 LYS A O 1
ATOM 740 N N . GLU A 1 88 ? -6.918 2.476 19.517 1.00 87.81 88 GLU A N 1
ATOM 741 C CA . GLU A 1 88 ? -5.990 1.496 18.935 1.00 87.81 88 GLU A CA 1
ATOM 742 C C . GLU A 1 88 ? -6.307 1.221 17.460 1.00 87.81 88 GLU A C 1
ATOM 744 O O . GLU A 1 88 ? -5.403 1.181 16.627 1.00 87.81 88 GLU A O 1
ATOM 749 N N . GLU A 1 89 ? -7.590 1.089 17.117 1.00 87.69 89 GLU A N 1
ATOM 750 C CA . GLU A 1 89 ? -8.044 0.929 15.737 1.00 87.69 89 GLU A CA 1
ATOM 751 C C . GLU A 1 89 ? -7.689 2.149 14.877 1.00 87.69 89 GLU A C 1
ATOM 753 O O . GLU A 1 89 ? -7.173 1.995 13.768 1.00 87.69 89 GLU A O 1
ATOM 758 N N . PHE A 1 90 ? -7.905 3.360 15.394 1.00 84.62 90 PHE A N 1
ATOM 759 C CA . PHE A 1 90 ? -7.522 4.590 14.707 1.00 84.62 90 PHE A CA 1
ATOM 760 C C . PHE A 1 90 ? -6.007 4.681 14.486 1.00 84.62 90 PHE A C 1
ATOM 762 O O . PHE A 1 90 ? -5.559 5.001 13.382 1.00 84.62 90 PHE A O 1
ATOM 769 N N . ASP A 1 91 ? -5.208 4.369 15.509 1.00 86.56 91 ASP A N 1
ATOM 770 C CA . ASP A 1 91 ? -3.747 4.380 15.413 1.00 86.56 91 ASP A CA 1
ATOM 771 C C . ASP A 1 91 ? -3.258 3.368 14.358 1.00 86.56 91 ASP A C 1
ATOM 773 O O . ASP A 1 91 ? -2.397 3.700 13.537 1.00 86.56 91 ASP A O 1
ATOM 777 N N . LEU A 1 92 ? -3.863 2.174 14.304 1.00 89.38 92 LEU A N 1
ATOM 778 C CA . LEU A 1 92 ? -3.570 1.151 13.297 1.00 89.38 92 LEU A CA 1
ATOM 779 C C . LEU A 1 92 ? -3.931 1.608 11.875 1.00 89.38 92 LEU A C 1
ATOM 781 O O . LEU A 1 92 ? -3.130 1.443 10.950 1.00 89.38 92 LEU A O 1
ATOM 785 N N . ARG A 1 93 ? -5.114 2.205 11.681 1.00 87.31 93 ARG A N 1
ATOM 786 C CA . ARG A 1 93 ? -5.531 2.760 10.380 1.00 87.31 93 ARG A CA 1
ATOM 787 C C . ARG A 1 93 ? -4.569 3.855 9.926 1.00 87.31 93 ARG A C 1
ATOM 789 O O . ARG A 1 93 ? -4.136 3.871 8.773 1.00 87.31 93 ARG A O 1
ATOM 796 N N . LEU A 1 94 ? -4.171 4.743 10.833 1.00 86.06 94 LEU A N 1
ATOM 797 C CA . LEU A 1 94 ? -3.261 5.843 10.529 1.00 86.06 94 LEU A CA 1
ATOM 798 C C . LEU A 1 94 ? -1.849 5.357 10.163 1.00 86.06 94 LEU A C 1
ATOM 800 O O . LEU A 1 94 ? -1.225 5.915 9.255 1.00 86.06 94 LEU A O 1
ATOM 804 N N . ASP A 1 95 ? -1.348 4.324 10.837 1.00 90.38 95 ASP A N 1
ATOM 805 C CA . ASP A 1 95 ? -0.069 3.689 10.503 1.00 90.38 95 ASP A CA 1
ATOM 806 C C . ASP A 1 95 ? -0.121 2.960 9.151 1.00 90.38 95 ASP A C 1
ATOM 808 O O . ASP A 1 95 ? 0.739 3.166 8.289 1.00 90.38 95 ASP A O 1
ATOM 812 N N . THR A 1 96 ? -1.200 2.210 8.909 1.00 90.56 96 THR A N 1
ATOM 813 C CA . THR A 1 96 ? -1.459 1.534 7.627 1.00 90.56 96 THR A CA 1
ATOM 814 C C . THR A 1 96 ? -1.484 2.538 6.479 1.00 90.56 96 THR A C 1
ATOM 816 O O . THR A 1 96 ? -0.825 2.337 5.460 1.00 90.56 96 THR A O 1
ATOM 819 N N . TYR A 1 97 ? -2.172 3.668 6.663 1.00 87.12 97 TYR A N 1
ATOM 820 C CA . TYR A 1 97 ? -2.208 4.767 5.701 1.00 87.12 97 TYR A CA 1
ATOM 821 C C . TYR A 1 97 ? -0.802 5.300 5.388 1.00 87.12 97 TYR A C 1
ATOM 823 O O . TYR A 1 97 ? -0.432 5.423 4.220 1.00 87.12 97 TYR A O 1
ATOM 831 N N . LYS A 1 98 ? 0.009 5.610 6.409 1.00 87.94 98 LYS A N 1
ATOM 832 C CA . LYS A 1 98 ? 1.366 6.155 6.204 1.00 87.94 98 LYS A CA 1
ATOM 833 C C . LYS A 1 98 ? 2.241 5.174 5.436 1.00 87.94 98 LYS A C 1
ATOM 835 O O . LYS A 1 98 ? 2.960 5.576 4.517 1.00 87.94 98 LYS A O 1
ATOM 840 N N . THR A 1 99 ? 2.143 3.902 5.801 1.00 93.75 99 THR A N 1
ATOM 841 C CA . THR A 1 99 ? 2.875 2.813 5.162 1.00 93.75 99 THR A CA 1
ATOM 842 C C . THR A 1 99 ? 2.447 2.657 3.706 1.00 93.75 99 THR A C 1
ATOM 844 O O . THR A 1 99 ? 3.307 2.660 2.828 1.00 93.75 99 THR A O 1
ATOM 847 N N . ALA A 1 100 ? 1.139 2.644 3.423 1.00 91.25 100 ALA A N 1
ATOM 848 C CA . ALA A 1 100 ? 0.603 2.580 2.064 1.00 91.25 100 ALA A CA 1
ATOM 849 C C . ALA A 1 100 ? 1.158 3.708 1.186 1.00 91.25 100 ALA A C 1
ATOM 851 O O . ALA A 1 100 ? 1.689 3.447 0.113 1.00 91.25 100 ALA A O 1
ATOM 852 N N . ILE A 1 101 ? 1.111 4.958 1.658 1.00 88.69 101 ILE A N 1
ATOM 853 C CA . ILE A 1 101 ? 1.630 6.110 0.906 1.00 88.69 101 ILE A CA 1
ATOM 854 C C . ILE A 1 101 ? 3.116 5.955 0.590 1.00 88.69 101 ILE A C 1
ATOM 856 O O . ILE A 1 101 ? 3.524 6.149 -0.555 1.00 88.69 101 ILE A O 1
ATOM 860 N N . SER A 1 102 ? 3.920 5.625 1.602 1.00 91.88 102 SER A N 1
ATOM 861 C CA . SER A 1 102 ? 5.365 5.447 1.443 1.00 91.88 102 SER A CA 1
ATOM 862 C C . SER A 1 102 ? 5.678 4.372 0.400 1.00 91.88 102 SER A C 1
ATOM 864 O O . SER A 1 102 ? 6.467 4.595 -0.520 1.00 91.88 102 SER A O 1
ATOM 866 N N . LEU A 1 103 ? 4.993 3.230 0.493 1.00 95.00 103 LEU A N 1
ATOM 867 C CA . LEU A 1 103 ? 5.175 2.114 -0.426 1.00 95.00 103 LEU A CA 1
ATOM 868 C C . LEU A 1 103 ? 4.690 2.426 -1.841 1.00 95.00 103 LEU A C 1
ATOM 870 O O . LEU A 1 103 ? 5.355 2.027 -2.787 1.00 95.00 103 LEU A O 1
ATOM 874 N N . ILE A 1 104 ? 3.591 3.167 -2.009 1.00 91.62 104 ILE A N 1
ATOM 875 C CA . ILE A 1 104 ? 3.098 3.591 -3.329 1.00 91.62 104 ILE A CA 1
ATOM 876 C C . ILE A 1 104 ? 4.156 4.438 -4.044 1.00 91.62 104 ILE A C 1
ATOM 878 O O . ILE A 1 104 ? 4.476 4.163 -5.200 1.00 91.62 104 ILE A O 1
ATOM 882 N N . TYR A 1 105 ? 4.741 5.431 -3.363 1.00 90.44 105 TYR A N 1
ATOM 883 C CA . TYR A 1 105 ? 5.807 6.247 -3.954 1.00 90.44 105 TYR A CA 1
ATOM 884 C C . TYR A 1 105 ? 7.032 5.411 -4.306 1.00 90.44 105 TYR A C 1
ATOM 886 O O . TYR A 1 105 ? 7.522 5.489 -5.432 1.00 90.44 105 TYR A O 1
ATOM 894 N N . LYS A 1 106 ? 7.480 4.571 -3.364 1.00 94.75 106 LYS A N 1
ATOM 895 C CA . LYS A 1 106 ? 8.603 3.655 -3.576 1.00 94.75 106 LYS A CA 1
ATOM 896 C C . LYS A 1 106 ? 8.333 2.760 -4.788 1.00 94.75 106 LYS A C 1
ATOM 898 O O . LYS A 1 106 ? 9.209 2.605 -5.626 1.00 94.75 106 LYS A O 1
ATOM 903 N N . TYR A 1 107 ? 7.125 2.218 -4.924 1.00 93.62 107 TYR A N 1
ATOM 904 C CA . TYR A 1 107 ? 6.743 1.315 -6.009 1.00 93.62 107 TYR A CA 1
ATOM 905 C C . TYR A 1 107 ? 6.790 1.986 -7.379 1.00 93.62 107 TYR A C 1
ATOM 907 O O . TYR A 1 107 ? 7.410 1.455 -8.299 1.00 93.62 107 TYR A O 1
ATOM 915 N N . VAL A 1 108 ? 6.187 3.173 -7.499 1.00 90.12 108 VAL A N 1
ATOM 916 C CA . VAL A 1 108 ? 6.207 3.965 -8.737 1.00 90.12 108 VAL A CA 1
ATOM 917 C C . VAL A 1 108 ? 7.645 4.305 -9.140 1.00 90.12 108 VAL A C 1
ATOM 919 O O . VAL A 1 108 ? 8.010 4.132 -10.302 1.00 90.12 108 VAL A O 1
ATOM 922 N N . GLU A 1 109 ? 8.478 4.712 -8.180 1.00 92.19 109 GLU A N 1
ATOM 923 C CA . GLU A 1 109 ? 9.897 4.995 -8.408 1.00 92.19 109 GLU A CA 1
ATOM 924 C C . GLU A 1 109 ? 10.669 3.747 -8.866 1.00 92.19 109 GLU A C 1
ATOM 926 O O . GLU A 1 109 ? 11.423 3.808 -9.839 1.00 92.19 109 GLU A O 1
ATOM 931 N N . GLN A 1 110 ? 10.475 2.599 -8.204 1.00 94.00 110 GLN A N 1
ATOM 932 C CA . GLN A 1 110 ? 11.145 1.354 -8.592 1.00 94.00 110 GLN A CA 1
ATOM 933 C C . GLN A 1 110 ? 10.770 0.946 -10.022 1.00 94.00 110 GLN A C 1
ATOM 935 O O . GLN A 1 110 ? 11.651 0.572 -10.797 1.00 94.00 110 GLN A O 1
ATOM 940 N N . ILE A 1 111 ? 9.489 1.062 -10.387 1.00 92.38 111 ILE A N 1
ATOM 941 C CA . ILE A 1 111 ? 8.994 0.766 -11.737 1.00 92.38 111 ILE A CA 1
ATOM 942 C C . ILE A 1 111 ? 9.645 1.684 -12.779 1.00 92.38 111 ILE A C 1
ATOM 944 O O . ILE A 1 111 ? 10.064 1.209 -13.837 1.00 92.38 111 ILE A O 1
ATOM 948 N N . GLU A 1 112 ? 9.764 2.982 -12.488 1.00 91.56 112 GLU A N 1
ATOM 949 C CA . GLU A 1 112 ? 10.423 3.937 -13.385 1.00 91.56 112 GLU A CA 1
ATOM 950 C C . GLU A 1 112 ? 11.912 3.604 -13.563 1.00 91.56 112 GLU A C 1
ATOM 952 O O . GLU A 1 112 ? 12.393 3.522 -14.696 1.00 91.56 112 GLU A O 1
ATOM 957 N N . ASN A 1 113 ? 12.624 3.325 -12.468 1.00 93.69 113 ASN A N 1
ATOM 958 C CA . ASN A 1 113 ? 14.040 2.951 -12.504 1.00 93.69 113 ASN A CA 1
ATOM 959 C C . ASN A 1 113 ? 14.275 1.645 -13.273 1.00 93.69 113 ASN A C 1
ATOM 961 O O . ASN A 1 113 ? 15.195 1.558 -14.092 1.00 93.69 113 ASN A O 1
ATOM 965 N N . TYR A 1 114 ? 13.418 0.647 -13.048 1.00 94.12 114 TYR A N 1
ATOM 966 C CA . TYR A 1 114 ? 13.439 -0.606 -13.790 1.00 94.12 114 TYR A CA 1
ATOM 967 C C . TYR A 1 114 ? 13.256 -0.370 -15.288 1.00 94.12 114 TYR A C 1
ATOM 969 O O . TYR A 1 114 ? 14.067 -0.842 -16.088 1.00 94.12 114 TYR A O 1
ATOM 977 N N . HIS A 1 115 ? 12.236 0.400 -15.667 1.00 92.31 115 HIS A N 1
ATOM 978 C CA . HIS A 1 115 ? 11.952 0.688 -17.065 1.00 92.31 115 HIS A CA 1
ATOM 979 C C . HIS A 1 115 ? 13.117 1.406 -17.752 1.00 92.31 115 HIS A C 1
ATOM 981 O O . HIS A 1 115 ? 13.520 1.005 -18.842 1.00 92.31 115 HIS A O 1
ATOM 987 N N . ILE A 1 116 ? 13.694 2.430 -17.116 1.00 92.50 116 ILE A N 1
ATOM 988 C CA . ILE A 1 116 ? 14.835 3.174 -17.669 1.00 92.50 116 ILE A CA 1
ATOM 989 C C . ILE A 1 116 ? 16.036 2.246 -17.880 1.00 92.50 116 ILE A C 1
ATOM 991 O O . ILE A 1 116 ? 16.640 2.264 -18.956 1.00 92.50 116 ILE A O 1
ATOM 995 N N . ALA A 1 117 ? 16.383 1.425 -16.886 1.00 94.25 117 ALA A N 1
ATOM 996 C CA . ALA A 1 117 ? 17.502 0.492 -16.994 1.00 94.25 117 ALA A CA 1
ATOM 997 C C . ALA A 1 117 ? 17.268 -0.558 -18.092 1.00 94.25 117 ALA A C 1
ATOM 999 O O . ALA A 1 117 ? 18.153 -0.801 -18.913 1.00 94.25 117 ALA A O 1
ATOM 1000 N N . HIS A 1 118 ? 16.065 -1.134 -18.150 1.00 93.19 118 HIS A N 1
ATOM 1001 C CA . HIS A 1 118 ? 15.698 -2.127 -19.156 1.00 93.19 118 HIS A CA 1
ATOM 1002 C C . HIS A 1 118 ? 15.683 -1.539 -20.574 1.00 93.19 118 HIS A C 1
ATOM 1004 O O . HIS A 1 118 ? 16.218 -2.138 -21.504 1.00 93.19 118 HIS A O 1
ATOM 1010 N N . LEU A 1 119 ? 15.098 -0.352 -20.755 1.00 94.25 119 LEU A N 1
ATOM 1011 C CA . LEU A 1 119 ? 15.082 0.351 -22.037 1.00 94.25 119 LEU A CA 1
ATOM 1012 C C . LEU A 1 119 ? 16.502 0.686 -22.500 1.00 94.25 119 LEU A C 1
ATOM 1014 O O . LEU A 1 119 ? 16.822 0.489 -23.667 1.00 94.25 119 LEU A O 1
ATOM 1018 N N . SER A 1 120 ? 17.357 1.147 -21.584 1.00 94.56 120 SER A N 1
ATOM 1019 C CA . SER A 1 120 ? 18.761 1.445 -21.894 1.00 94.56 120 SER A CA 1
ATOM 1020 C C . SER A 1 120 ? 19.501 0.190 -22.358 1.00 94.56 120 SER A C 1
ATOM 1022 O O . SER A 1 120 ? 20.219 0.238 -23.352 1.00 94.56 120 SER A O 1
ATOM 1024 N N . SER A 1 121 ? 19.261 -0.946 -21.695 1.00 95.19 121 SER A N 1
ATOM 1025 C CA . SER A 1 121 ? 19.784 -2.246 -22.119 1.00 95.19 121 SER A CA 1
ATOM 1026 C C . SER A 1 121 ? 19.310 -2.608 -23.529 1.00 95.19 121 SER A C 1
ATOM 1028 O O . SER A 1 121 ? 20.141 -2.804 -24.412 1.00 95.19 121 SER A O 1
ATOM 1030 N N . GLY A 1 122 ? 18.002 -2.581 -23.795 1.00 95.06 122 GLY A N 1
ATOM 1031 C CA . GLY A 1 122 ? 17.472 -2.909 -25.123 1.00 95.06 122 GLY A CA 1
ATOM 1032 C C . GLY A 1 122 ? 17.966 -1.979 -26.241 1.00 95.06 122 GLY A C 1
ATOM 1033 O O . GLY A 1 122 ? 18.186 -2.429 -27.363 1.00 95.06 122 GLY A O 1
ATOM 1034 N N . VAL A 1 123 ? 18.176 -0.688 -25.957 1.00 96.00 123 VAL A N 1
ATOM 1035 C CA . VAL A 1 123 ? 18.734 0.268 -26.930 1.00 96.00 123 VAL A CA 1
ATOM 1036 C C . VAL A 1 123 ? 20.211 -0.012 -27.202 1.00 96.00 123 VAL A C 1
ATOM 1038 O O . VAL A 1 123 ? 20.626 0.023 -28.359 1.00 96.00 123 VAL A O 1
ATOM 1041 N N . ASN A 1 124 ? 20.996 -0.333 -26.173 1.00 95.19 124 ASN A N 1
ATOM 1042 C CA . ASN A 1 124 ? 22.403 -0.698 -26.340 1.00 95.19 124 ASN A CA 1
ATOM 1043 C C . ASN A 1 124 ? 22.560 -2.004 -27.131 1.00 95.19 124 ASN A C 1
ATOM 1045 O O . ASN A 1 124 ? 23.414 -2.079 -28.012 1.00 95.19 124 ASN A O 1
ATOM 1049 N N . GLU A 1 125 ? 21.691 -2.990 -26.891 1.00 95.44 125 GLU A N 1
ATOM 1050 C CA . GLU A 1 125 ? 21.614 -4.220 -27.691 1.00 95.44 125 GLU A CA 1
ATOM 1051 C C . GLU A 1 125 ? 21.272 -3.916 -29.155 1.00 95.44 125 GLU A C 1
ATOM 1053 O O . GLU A 1 125 ? 21.951 -4.376 -30.070 1.00 95.44 125 GLU A O 1
ATOM 1058 N N . ALA A 1 126 ? 20.262 -3.076 -29.390 1.00 96.00 126 ALA A N 1
ATOM 1059 C CA . ALA A 1 126 ? 19.860 -2.676 -30.732 1.00 96.00 126 ALA A CA 1
ATOM 1060 C C . ALA A 1 126 ? 20.977 -1.936 -31.494 1.00 96.00 126 ALA A C 1
ATOM 1062 O O . ALA A 1 126 ? 21.177 -2.194 -32.680 1.00 96.00 126 ALA A O 1
ATOM 1063 N N . ILE A 1 127 ? 21.724 -1.046 -30.828 1.00 94.62 127 ILE A N 1
ATOM 1064 C CA . ILE A 1 127 ? 22.881 -0.354 -31.422 1.00 94.62 127 ILE A CA 1
ATOM 1065 C C . ILE A 1 127 ? 24.008 -1.340 -31.729 1.00 94.62 127 ILE A C 1
ATOM 1067 O O . ILE A 1 127 ? 24.580 -1.275 -32.816 1.00 94.62 127 ILE A O 1
ATOM 1071 N N . PHE A 1 128 ? 24.308 -2.262 -30.811 1.00 93.44 128 PHE A N 1
ATOM 1072 C CA . PHE A 1 128 ? 25.301 -3.312 -31.035 1.00 93.44 128 PHE A CA 1
ATOM 1073 C C . PHE A 1 128 ? 24.976 -4.121 -32.300 1.00 93.44 128 PHE A C 1
ATOM 1075 O O . PHE A 1 128 ? 25.817 -4.216 -33.194 1.00 93.44 128 PHE A O 1
ATOM 1082 N N . LEU A 1 129 ? 23.737 -4.611 -32.418 1.00 93.50 129 LEU A N 1
ATOM 1083 C CA . LEU A 1 129 ? 23.275 -5.373 -33.582 1.00 93.50 129 LEU A CA 1
ATOM 1084 C C . LEU A 1 129 ? 23.311 -4.540 -34.868 1.00 93.50 129 LEU A C 1
ATOM 1086 O O . LEU A 1 129 ? 23.644 -5.055 -35.933 1.00 93.50 129 LEU A O 1
ATOM 1090 N N . TYR A 1 130 ? 22.980 -3.249 -34.785 1.00 93.25 130 TYR A N 1
ATOM 1091 C CA . TYR A 1 130 ? 23.027 -2.346 -35.934 1.00 93.25 130 TYR A CA 1
ATOM 1092 C C . TYR A 1 130 ? 24.459 -2.156 -36.450 1.00 93.25 130 TYR A C 1
ATOM 1094 O O . TYR A 1 130 ? 24.685 -2.211 -37.658 1.00 93.25 130 TYR A O 1
ATOM 1102 N N . ILE A 1 131 ? 25.434 -1.980 -35.550 1.00 91.62 131 ILE A N 1
ATOM 1103 C CA . ILE A 1 131 ? 26.856 -1.881 -35.917 1.00 91.62 131 ILE A CA 1
ATOM 1104 C C . ILE A 1 131 ? 27.344 -3.208 -36.511 1.00 91.62 131 ILE A C 1
ATOM 1106 O O . ILE A 1 131 ? 28.026 -3.207 -37.535 1.00 91.62 131 ILE A O 1
ATOM 1110 N N . GLU A 1 132 ? 26.977 -4.335 -35.896 1.00 89.88 132 GLU A N 1
ATOM 1111 C CA . GLU A 1 132 ? 27.344 -5.674 -36.368 1.00 89.88 132 GLU A CA 1
ATOM 1112 C C . GLU A 1 132 ? 26.827 -5.938 -37.790 1.00 89.88 132 GLU A C 1
ATOM 1114 O O . GLU A 1 132 ? 27.585 -6.386 -38.649 1.00 89.88 132 GLU A O 1
ATOM 1119 N N . ALA A 1 133 ? 25.578 -5.564 -38.078 1.00 91.12 133 ALA A N 1
ATOM 1120 C CA . ALA A 1 133 ? 24.959 -5.739 -39.390 1.00 91.12 133 ALA A CA 1
ATOM 1121 C C . ALA A 1 133 ? 25.588 -4.887 -40.509 1.00 91.12 133 ALA A C 1
ATOM 1123 O O . ALA A 1 133 ? 25.402 -5.196 -41.687 1.00 91.12 133 ALA A O 1
ATOM 1124 N N . LYS A 1 134 ? 26.311 -3.808 -40.179 1.00 87.88 134 LYS A N 1
ATOM 1125 C CA . LYS A 1 134 ? 26.994 -2.964 -41.174 1.00 87.88 134 LYS A CA 1
ATOM 1126 C C . LYS A 1 134 ? 28.362 -3.514 -41.597 1.00 87.88 134 LYS A C 1
ATOM 1128 O O . LYS A 1 134 ? 28.918 -3.002 -42.561 1.00 87.88 134 LYS A O 1
ATOM 1133 N N . GLU A 1 135 ? 28.883 -4.549 -40.928 1.00 74.94 135 GLU A N 1
ATOM 1134 C CA . GLU A 1 135 ? 3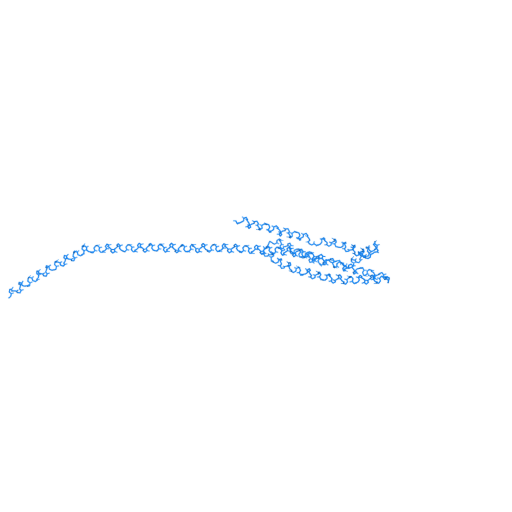0.184 -5.189 -41.217 1.00 74.94 135 GLU A CA 1
ATOM 1135 C C . GLU A 1 135 ? 31.378 -4.208 -41.294 1.00 74.94 135 GLU A C 1
ATOM 1137 O O . GLU A 1 135 ? 32.404 -4.465 -41.930 1.00 74.94 135 GLU A O 1
ATOM 1142 N N . GLU A 1 136 ? 31.286 -3.060 -40.623 1.00 67.88 136 GLU A N 1
ATOM 1143 C CA . GLU A 1 136 ? 32.324 -2.036 -40.681 1.00 67.88 136 GLU A CA 1
ATOM 1144 C C . GLU A 1 136 ? 33.419 -2.320 -39.640 1.00 67.88 136 GLU A C 1
ATOM 1146 O O . GLU A 1 136 ? 33.335 -1.907 -38.482 1.00 67.88 136 GLU A O 1
ATOM 1151 N N . ALA A 1 137 ? 34.503 -2.981 -40.066 1.00 63.69 137 ALA A N 1
ATOM 1152 C CA . ALA A 1 137 ? 35.671 -3.303 -39.226 1.00 63.69 137 ALA A CA 1
ATOM 1153 C C . ALA A 1 137 ? 36.298 -2.082 -38.511 1.00 63.69 137 ALA A C 1
ATOM 1155 O O . ALA A 1 137 ? 37.017 -2.229 -37.524 1.00 63.69 137 ALA A O 1
ATOM 1156 N N . PHE A 1 138 ? 36.018 -0.865 -38.990 1.00 69.25 138 PHE A N 1
ATOM 1157 C CA . PHE A 1 138 ? 36.453 0.393 -38.380 1.00 69.25 138 PHE A CA 1
ATOM 1158 C C . PHE A 1 138 ? 35.804 0.667 -37.007 1.00 69.25 138 PHE A C 1
ATOM 1160 O O . PHE A 1 138 ? 36.352 1.434 -36.217 1.00 69.25 138 PHE A O 1
ATOM 1167 N N . PHE A 1 139 ? 34.678 0.022 -36.685 1.00 80.00 139 PHE A N 1
ATOM 1168 C CA . PHE A 1 139 ? 33.896 0.305 -35.476 1.00 80.00 139 PHE A CA 1
ATOM 1169 C C . PHE A 1 139 ? 34.021 -0.747 -34.367 1.00 80.00 139 PHE A C 1
ATOM 1171 O O . PHE A 1 139 ? 33.256 -0.697 -33.406 1.00 80.00 139 PHE A O 1
ATOM 1178 N N . GLU A 1 140 ? 35.005 -1.650 -34.425 1.00 84.00 140 GLU A N 1
ATOM 1179 C CA . GLU A 1 140 ? 35.144 -2.750 -33.454 1.00 84.00 140 GLU A CA 1
ATOM 1180 C C . GLU A 1 140 ? 35.194 -2.266 -31.990 1.00 84.00 140 GLU A C 1
ATOM 1182 O O . GLU A 1 140 ? 34.530 -2.826 -31.121 1.00 84.00 140 GLU A O 1
ATOM 1187 N N . GLY A 1 141 ? 35.905 -1.164 -31.717 1.00 86.81 141 GLY A N 1
ATOM 1188 C CA . GLY A 1 141 ? 35.961 -0.574 -30.372 1.00 86.81 141 GLY A CA 1
ATOM 1189 C C . GLY A 1 141 ? 34.638 0.049 -29.910 1.00 86.81 141 GLY A C 1
ATOM 1190 O O . GLY A 1 141 ? 34.299 -0.024 -28.732 1.00 86.81 141 GLY A O 1
ATOM 1191 N N . VAL A 1 142 ? 33.865 0.632 -30.832 1.00 87.50 142 VAL A N 1
ATOM 1192 C CA . VAL A 1 142 ? 32.537 1.195 -30.530 1.00 87.50 142 VAL A CA 1
ATOM 1193 C C . VAL A 1 142 ? 31.540 0.067 -30.274 1.00 87.50 142 VAL A C 1
ATOM 1195 O O . VAL A 1 142 ? 30.775 0.131 -29.315 1.00 87.50 142 VAL A O 1
ATOM 1198 N N . LYS A 1 143 ? 31.594 -0.993 -31.086 1.00 89.75 143 LYS A N 1
ATOM 1199 C CA . LYS A 1 143 ? 30.776 -2.198 -30.935 1.00 89.75 143 LYS A CA 1
ATOM 1200 C C . LYS A 1 143 ? 30.967 -2.834 -29.556 1.00 89.75 143 LYS A C 1
ATOM 1202 O O . LYS A 1 143 ? 29.986 -3.056 -28.850 1.00 89.75 143 LYS A O 1
ATOM 1207 N N . GLU A 1 144 ? 32.215 -3.059 -29.140 1.00 91.19 144 GLU A N 1
ATOM 1208 C CA . GLU A 1 144 ? 32.492 -3.656 -27.827 1.00 91.19 144 GLU A CA 1
ATOM 1209 C C . GLU A 1 144 ? 32.070 -2.733 -26.673 1.00 91.19 144 GLU A C 1
ATOM 1211 O O . GLU A 1 144 ? 31.547 -3.212 -25.670 1.00 91.19 144 GLU A O 1
ATOM 1216 N N . SER A 1 145 ? 32.194 -1.407 -26.827 1.00 92.31 145 SER A N 1
ATOM 1217 C CA . SER A 1 145 ? 31.680 -0.446 -25.837 1.00 92.31 145 SER A CA 1
ATOM 1218 C C . SER A 1 145 ? 30.178 -0.627 -25.594 1.00 92.31 145 SER A C 1
ATOM 1220 O O . SER A 1 145 ? 29.750 -0.726 -24.445 1.00 92.31 145 SER A O 1
ATOM 1222 N N . TYR A 1 146 ? 29.375 -0.728 -26.658 1.00 91.06 146 TYR A N 1
ATOM 1223 C CA . TYR A 1 146 ? 27.927 -0.930 -26.530 1.00 91.06 146 TYR A CA 1
ATOM 1224 C C . TYR A 1 146 ? 27.560 -2.312 -25.993 1.00 91.06 146 TYR A C 1
ATOM 1226 O O . TYR A 1 146 ? 26.585 -2.433 -25.252 1.00 91.06 146 TYR A O 1
ATOM 1234 N N . ARG A 1 147 ? 28.360 -3.342 -26.290 1.00 92.56 147 ARG A N 1
ATOM 1235 C CA . ARG A 1 147 ? 28.199 -4.669 -25.686 1.00 92.56 147 ARG A CA 1
ATOM 1236 C C . ARG A 1 147 ? 28.408 -4.631 -24.169 1.00 92.56 147 ARG A C 1
ATOM 1238 O O . ARG A 1 147 ? 27.577 -5.145 -23.422 1.00 92.56 147 ARG A O 1
ATOM 1245 N N . VAL A 1 148 ? 29.476 -3.981 -23.707 1.00 95.00 148 VAL A N 1
ATOM 1246 C CA . VAL A 1 148 ? 29.766 -3.818 -22.272 1.00 95.00 148 VAL A CA 1
ATOM 1247 C C . VAL A 1 148 ? 28.681 -2.985 -21.581 1.00 95.00 148 VAL A C 1
ATOM 1249 O O . VAL A 1 148 ? 28.218 -3.335 -20.493 1.00 95.00 148 VAL A O 1
ATOM 1252 N N . GLU A 1 149 ? 28.224 -1.899 -22.209 1.00 93.12 149 GLU A N 1
ATOM 1253 C CA . GLU A 1 149 ? 27.125 -1.089 -21.675 1.00 93.12 149 GLU A CA 1
ATOM 1254 C C . GLU A 1 149 ? 25.798 -1.859 -21.627 1.00 93.12 149 GLU A C 1
ATOM 1256 O O . GLU A 1 149 ? 25.044 -1.712 -20.660 1.00 93.12 149 GLU A O 1
ATOM 1261 N N . TYR A 1 150 ? 25.508 -2.697 -22.627 1.00 93.44 150 TYR A N 1
ATOM 1262 C CA . TYR A 1 150 ? 24.361 -3.605 -22.626 1.00 93.44 150 TYR A CA 1
ATOM 1263 C C . TYR A 1 150 ? 24.404 -4.556 -21.427 1.00 93.44 150 TYR A C 1
ATOM 1265 O O . TYR A 1 150 ? 23.435 -4.610 -20.668 1.00 93.44 150 TYR A O 1
ATOM 1273 N N . GLU A 1 151 ? 25.522 -5.257 -21.220 1.00 94.19 151 GLU A N 1
ATOM 1274 C CA . GLU A 1 151 ? 25.686 -6.200 -20.107 1.00 94.19 151 GLU A CA 1
ATOM 1275 C C . GLU A 1 151 ? 25.510 -5.481 -18.755 1.00 94.19 151 GLU A C 1
ATOM 1277 O O . GLU A 1 151 ? 24.709 -5.907 -17.921 1.00 94.19 151 GLU A O 1
ATOM 1282 N N . SER A 1 152 ? 26.140 -4.313 -18.578 1.00 94.81 152 SER A N 1
ATOM 1283 C CA . SER A 1 152 ? 26.024 -3.516 -17.348 1.00 94.81 152 SER A CA 1
ATOM 1284 C C . SER A 1 152 ? 24.598 -3.013 -17.076 1.00 94.81 152 SER A C 1
ATOM 1286 O O . SER A 1 152 ? 24.106 -3.058 -15.945 1.00 94.81 152 SER A O 1
ATOM 1288 N N . THR A 1 153 ? 23.908 -2.502 -18.097 1.00 92.88 153 THR A N 1
ATOM 1289 C CA . THR A 1 153 ? 22.533 -1.993 -17.947 1.00 92.88 153 THR A CA 1
ATOM 1290 C C . THR A 1 153 ? 21.520 -3.120 -17.770 1.00 92.88 153 THR A C 1
ATOM 1292 O O . THR A 1 153 ? 20.556 -2.954 -17.020 1.00 92.88 153 THR A O 1
ATOM 1295 N N . ARG A 1 154 ? 21.769 -4.292 -18.367 1.00 93.69 154 ARG A N 1
ATOM 1296 C CA . ARG A 1 154 ? 20.979 -5.507 -18.155 1.00 93.69 154 ARG A CA 1
ATOM 1297 C C . ARG A 1 154 ? 21.046 -5.965 -16.703 1.00 93.69 154 ARG A C 1
ATOM 1299 O O . ARG A 1 154 ? 19.997 -6.206 -16.106 1.00 93.69 154 ARG A O 1
ATOM 1306 N N . GLU A 1 155 ? 22.237 -6.032 -16.113 1.00 94.94 155 GLU A N 1
ATOM 1307 C CA . GLU A 1 155 ? 22.404 -6.374 -14.693 1.00 94.94 155 GLU A CA 1
ATOM 1308 C C . GLU A 1 155 ? 21.652 -5.396 -13.783 1.00 94.94 155 GLU A C 1
ATOM 1310 O O . GLU A 1 155 ? 20.871 -5.820 -12.929 1.00 94.94 155 GLU A O 1
ATOM 1315 N N . LYS A 1 156 ? 21.787 -4.085 -14.030 1.00 94.81 156 LYS A N 1
ATOM 1316 C CA . LYS A 1 156 ? 21.023 -3.059 -13.299 1.00 94.81 156 LYS A CA 1
ATOM 1317 C C . LYS A 1 156 ? 19.515 -3.243 -13.455 1.00 94.81 156 LYS A C 1
ATOM 1319 O O . LYS A 1 156 ? 18.778 -3.080 -12.488 1.00 94.81 156 LYS A O 1
ATOM 1324 N N . SER A 1 157 ? 19.036 -3.585 -14.652 1.00 93.75 157 SER A N 1
ATOM 1325 C CA . SER A 1 157 ? 17.606 -3.827 -14.874 1.00 93.75 157 SER A CA 1
ATOM 1326 C C . SER A 1 157 ? 17.093 -5.009 -14.046 1.00 93.75 157 SER A C 1
ATOM 1328 O O . SER A 1 157 ? 16.013 -4.927 -13.468 1.00 93.75 157 SER A O 1
ATOM 1330 N N . LEU A 1 158 ? 17.885 -6.077 -13.905 1.00 94.44 158 LEU A N 1
ATOM 1331 C CA . LEU A 1 158 ? 17.532 -7.220 -13.062 1.00 94.44 158 LEU A CA 1
ATOM 1332 C C . LEU A 1 158 ? 17.489 -6.829 -11.582 1.00 94.44 158 LEU A C 1
ATOM 1334 O O . LEU A 1 158 ? 16.556 -7.209 -10.877 1.00 94.44 158 LEU A O 1
ATOM 1338 N N . GLU A 1 159 ? 18.450 -6.031 -11.117 1.00 95.69 159 GLU A N 1
ATOM 1339 C CA . GLU A 1 159 ? 18.450 -5.504 -9.749 1.00 95.69 159 GLU A CA 1
ATOM 1340 C C . GLU A 1 159 ? 17.175 -4.695 -9.459 1.00 95.69 159 GLU A C 1
ATOM 1342 O O . GLU A 1 159 ? 16.480 -4.948 -8.471 1.00 95.69 159 GLU A O 1
ATOM 1347 N N . TRP A 1 160 ? 16.822 -3.757 -10.342 1.00 95.50 160 TRP A N 1
ATOM 1348 C CA . TRP A 1 160 ? 15.607 -2.954 -10.191 1.00 95.50 160 TRP A CA 1
ATOM 1349 C C . TRP A 1 160 ? 14.329 -3.789 -10.289 1.00 95.50 160 TRP A C 1
ATOM 1351 O O . TRP A 1 160 ? 13.372 -3.511 -9.567 1.00 95.50 160 TRP A O 1
ATOM 1361 N N . TYR A 1 161 ? 14.309 -4.841 -11.110 1.00 93.50 161 TYR A N 1
ATOM 1362 C CA . TYR A 1 161 ? 13.187 -5.778 -11.166 1.00 93.50 161 TYR A CA 1
ATOM 1363 C C . TYR A 1 161 ? 12.942 -6.454 -9.812 1.00 93.50 161 TYR A C 1
ATOM 1365 O O . TYR A 1 161 ? 11.802 -6.507 -9.343 1.00 93.50 161 TYR A O 1
ATOM 1373 N N . PHE A 1 162 ? 13.999 -6.931 -9.147 1.00 95.50 162 PHE A N 1
ATOM 1374 C CA . PHE A 1 162 ? 13.862 -7.532 -7.820 1.00 95.50 162 PHE A CA 1
ATOM 1375 C C . PHE A 1 162 ? 13.363 -6.522 -6.784 1.00 95.50 162 PHE A C 1
ATOM 1377 O O . PHE A 1 162 ? 12.453 -6.850 -6.024 1.00 95.50 162 PHE A O 1
ATOM 1384 N N . LYS A 1 163 ? 13.862 -5.280 -6.815 1.00 95.81 163 LYS A N 1
ATOM 1385 C CA . LYS A 1 163 ? 13.356 -4.202 -5.947 1.00 95.81 163 LYS A CA 1
ATOM 1386 C C . LYS A 1 163 ? 11.880 -3.890 -6.208 1.00 95.81 163 LYS A C 1
ATOM 1388 O O . LYS A 1 163 ? 11.121 -3.709 -5.261 1.00 95.81 163 LYS A O 1
ATOM 1393 N N . CYS A 1 164 ? 11.436 -3.882 -7.468 1.00 93.50 164 CYS A N 1
ATOM 1394 C CA . CYS A 1 164 ? 10.012 -3.740 -7.799 1.00 93.50 164 CYS A CA 1
ATOM 1395 C C . CYS A 1 164 ? 9.179 -4.863 -7.174 1.00 93.50 164 CYS A C 1
ATOM 1397 O O . CYS A 1 164 ? 8.112 -4.604 -6.620 1.00 93.50 164 CYS A O 1
ATOM 1399 N N . LYS A 1 165 ? 9.659 -6.110 -7.262 1.00 95.44 165 LYS A N 1
ATOM 1400 C CA . LYS A 1 165 ? 8.959 -7.284 -6.727 1.00 95.44 165 LYS A CA 1
ATOM 1401 C C . LYS A 1 165 ? 8.882 -7.301 -5.211 1.00 95.44 165 LYS A C 1
ATOM 1403 O O . LYS A 1 165 ? 7.844 -7.674 -4.676 1.00 95.44 165 LYS A O 1
ATOM 1408 N N . GLU A 1 166 ? 9.936 -6.874 -4.533 1.00 96.75 166 GLU A N 1
ATOM 1409 C CA . GLU A 1 166 ? 9.933 -6.709 -3.081 1.00 96.75 166 GLU A CA 1
ATOM 1410 C C . GLU A 1 166 ? 8.833 -5.731 -2.648 1.00 96.75 166 GLU A C 1
ATOM 1412 O O . GLU A 1 166 ? 7.966 -6.082 -1.850 1.00 96.75 166 GLU A O 1
ATOM 1417 N N . VAL A 1 167 ? 8.789 -4.547 -3.267 1.00 96.19 167 VAL A N 1
ATOM 1418 C CA . VAL A 1 167 ? 7.779 -3.529 -2.947 1.00 96.19 167 VAL A CA 1
ATOM 1419 C C . VAL A 1 167 ? 6.368 -3.968 -3.351 1.00 96.19 167 VAL A C 1
ATOM 1421 O O . VAL A 1 167 ? 5.411 -3.660 -2.645 1.00 96.19 167 VAL A O 1
ATOM 1424 N N . GLU A 1 168 ? 6.209 -4.724 -4.444 1.00 95.44 168 GLU A N 1
ATOM 1425 C CA . GLU A 1 168 ? 4.917 -5.316 -4.824 1.00 95.44 168 GLU A CA 1
ATOM 1426 C C . GLU A 1 168 ? 4.369 -6.214 -3.705 1.00 95.44 168 GLU A C 1
ATOM 1428 O O . GLU A 1 168 ? 3.190 -6.133 -3.360 1.00 95.44 168 GLU A O 1
ATOM 1433 N N . VAL A 1 169 ? 5.220 -7.062 -3.120 1.00 97.31 169 VAL A N 1
ATOM 1434 C CA . VAL A 1 169 ? 4.828 -7.951 -2.018 1.00 97.31 169 VAL A CA 1
ATOM 1435 C C . VAL A 1 169 ? 4.466 -7.141 -0.774 1.00 97.31 169 VAL A C 1
ATOM 1437 O O . VAL A 1 169 ? 3.424 -7.406 -0.175 1.00 97.31 169 VAL A O 1
ATOM 1440 N N . GLU A 1 170 ? 5.263 -6.128 -0.419 1.00 97.44 170 GLU A N 1
ATOM 1441 C CA . GLU A 1 170 ? 4.963 -5.214 0.696 1.00 97.44 170 GLU A CA 1
ATOM 1442 C C . GLU A 1 170 ? 3.597 -4.530 0.506 1.00 97.44 170 GLU A C 1
ATOM 1444 O O . GLU A 1 170 ? 2.771 -4.505 1.421 1.00 97.44 170 GLU A O 1
ATOM 1449 N N . LEU A 1 171 ? 3.311 -4.040 -0.704 1.00 95.75 171 LEU A N 1
ATOM 1450 C CA . LEU A 1 171 ? 2.029 -3.423 -1.040 1.00 95.75 171 LEU A CA 1
ATOM 1451 C C . LEU A 1 171 ? 0.856 -4.399 -0.946 1.00 95.75 171 LEU A C 1
ATOM 1453 O O . LEU A 1 171 ? -0.211 -4.008 -0.483 1.00 95.75 171 LEU A O 1
ATOM 1457 N N . ARG A 1 172 ? 1.034 -5.665 -1.339 1.00 97.00 172 ARG A N 1
ATOM 1458 C CA . ARG A 1 172 ? -0.017 -6.689 -1.204 1.00 97.00 172 ARG A CA 1
ATOM 1459 C C . ARG A 1 172 ? -0.331 -7.020 0.252 1.00 97.00 172 ARG A C 1
ATOM 1461 O O . ARG A 1 172 ? -1.486 -7.285 0.574 1.00 97.00 172 ARG A O 1
ATOM 1468 N N . VAL A 1 173 ? 0.665 -6.983 1.138 1.00 96.69 173 VAL A N 1
ATOM 1469 C CA . VAL A 1 173 ? 0.428 -7.129 2.583 1.00 96.69 173 VAL A CA 1
ATOM 1470 C C . VAL A 1 173 ? -0.411 -5.962 3.097 1.00 96.69 173 VAL A C 1
ATOM 1472 O O . VAL A 1 173 ? -1.407 -6.180 3.784 1.00 96.69 173 VAL A O 1
ATOM 1475 N N . VAL A 1 174 ? -0.056 -4.731 2.717 1.00 95.31 174 VAL A N 1
ATOM 1476 C CA . VAL A 1 174 ? -0.830 -3.538 3.085 1.00 95.31 174 VAL A CA 1
ATOM 1477 C C . VAL A 1 174 ? -2.238 -3.577 2.502 1.00 95.31 174 VAL A C 1
ATOM 1479 O O . VAL A 1 174 ? -3.177 -3.241 3.214 1.00 95.31 174 VAL A O 1
ATOM 1482 N N . LEU A 1 175 ? -2.412 -4.043 1.263 1.00 95.19 175 LEU A N 1
ATOM 1483 C CA . LEU A 1 175 ? -3.725 -4.234 0.645 1.00 95.19 175 LEU A CA 1
ATOM 1484 C C . LEU A 1 175 ? -4.629 -5.120 1.507 1.00 95.19 175 LEU A C 1
ATOM 1486 O O . LEU A 1 175 ? -5.767 -4.742 1.751 1.00 95.19 175 LEU A O 1
ATOM 1490 N N . GLY A 1 176 ? -4.108 -6.222 2.053 1.00 94.56 176 GLY A N 1
ATOM 1491 C CA . GLY A 1 176 ? -4.880 -7.085 2.950 1.00 94.56 176 GLY A CA 1
ATOM 1492 C C . GLY A 1 176 ? -5.338 -6.386 4.235 1.00 94.56 176 GLY A C 1
ATOM 1493 O O . GLY A 1 176 ? -6.430 -6.655 4.724 1.00 94.56 176 GLY A O 1
ATOM 1494 N N . VAL A 1 177 ? -4.540 -5.460 4.778 1.00 93.69 177 VAL A N 1
ATOM 1495 C CA . VAL A 1 177 ? -4.954 -4.638 5.930 1.00 93.69 177 VAL A CA 1
ATOM 1496 C C . VAL A 1 177 ? -5.978 -3.586 5.500 1.00 93.69 177 VAL A C 1
ATOM 1498 O O . VAL A 1 177 ? -6.969 -3.366 6.197 1.00 93.69 177 VAL A O 1
ATOM 1501 N N . VAL A 1 178 ? -5.773 -2.967 4.335 1.00 91.38 178 VAL A N 1
ATOM 1502 C CA . VAL A 1 178 ? -6.700 -1.989 3.760 1.00 91.38 178 VAL A CA 1
ATOM 1503 C C . VAL A 1 178 ? -8.075 -2.619 3.517 1.00 91.38 178 VAL A C 1
ATOM 1505 O O . VAL A 1 178 ? -9.075 -2.033 3.910 1.00 91.38 178 VAL A O 1
ATOM 1508 N N . ASP A 1 179 ? -8.129 -3.839 2.984 1.00 92.81 179 ASP A N 1
ATOM 1509 C CA . ASP A 1 179 ? -9.367 -4.600 2.763 1.00 92.81 179 ASP A CA 1
ATOM 1510 C C . ASP A 1 179 ? -10.174 -4.856 4.046 1.00 92.81 179 ASP A C 1
ATOM 1512 O O . ASP A 1 179 ? -11.398 -4.965 3.997 1.00 92.81 179 ASP A O 1
ATOM 1516 N N . VAL A 1 180 ? -9.505 -4.983 5.196 1.00 92.00 180 VAL A N 1
ATOM 1517 C CA . VAL A 1 180 ? -10.164 -5.271 6.480 1.00 92.00 180 VAL A CA 1
ATOM 1518 C C . VAL A 1 180 ? -10.664 -3.999 7.159 1.00 92.00 180 VAL A C 1
ATOM 1520 O O . VAL A 1 180 ? -11.752 -3.998 7.734 1.00 92.00 180 VAL A O 1
ATOM 1523 N N . TYR A 1 181 ? -9.860 -2.935 7.134 1.00 87.19 181 TYR A N 1
ATOM 1524 C CA . TYR A 1 181 ? -10.091 -1.746 7.962 1.00 87.19 181 TYR A CA 1
ATOM 1525 C C . TYR A 1 181 ? -10.628 -0.533 7.199 1.00 87.19 181 TYR A C 1
ATOM 1527 O O . TYR A 1 181 ? -11.027 0.446 7.831 1.00 87.19 181 TYR A O 1
ATOM 1535 N N . PHE A 1 182 ? -10.642 -0.572 5.868 1.00 86.88 182 PHE A N 1
ATOM 1536 C CA . PHE A 1 182 ? -11.064 0.541 5.024 1.00 86.88 182 PHE A CA 1
ATOM 1537 C C . PHE A 1 182 ? -12.180 0.116 4.067 1.00 86.88 182 PHE A C 1
ATOM 1539 O O . PHE A 1 182 ? -12.620 -1.032 4.043 1.00 86.88 182 PHE A O 1
ATOM 1546 N N . ASP A 1 183 ? -12.692 1.078 3.301 1.00 85.25 183 ASP A N 1
ATOM 1547 C CA . ASP A 1 183 ? -13.709 0.808 2.293 1.00 85.25 183 ASP A CA 1
ATOM 1548 C C . ASP A 1 183 ? -13.152 0.032 1.083 1.00 85.25 183 ASP A C 1
ATOM 1550 O O . ASP A 1 183 ? -11.970 0.102 0.737 1.00 85.25 183 ASP A O 1
ATOM 1554 N N . SER A 1 184 ? -14.044 -0.698 0.409 1.00 88.88 184 SER A N 1
ATOM 1555 C CA . SER A 1 184 ? -13.711 -1.512 -0.766 1.00 88.88 184 SER A CA 1
ATOM 1556 C C . SER A 1 184 ? -13.289 -0.688 -1.988 1.00 88.88 184 SER A C 1
ATOM 1558 O O . SER A 1 184 ? -12.749 -1.236 -2.946 1.00 88.88 184 SER A O 1
ATOM 1560 N N . GLU A 1 185 ? -13.588 0.615 -2.011 1.00 88.38 185 GLU A N 1
ATOM 1561 C CA . GLU A 1 185 ? -13.169 1.500 -3.102 1.00 88.38 185 GLU A CA 1
ATOM 1562 C C . GLU A 1 185 ? -11.660 1.747 -3.015 1.00 88.38 185 GLU A C 1
ATOM 1564 O O . GLU A 1 185 ? -10.944 1.619 -4.009 1.00 88.38 185 GLU A O 1
ATOM 1569 N N . LEU A 1 186 ? -11.161 2.044 -1.814 1.00 85.44 186 LEU A N 1
ATOM 1570 C CA . LEU A 1 186 ? -9.747 2.270 -1.569 1.00 85.44 186 LEU A CA 1
ATOM 1571 C C . LEU A 1 186 ? -8.910 1.022 -1.854 1.00 85.44 186 LEU A C 1
ATOM 1573 O O . LEU A 1 186 ? -7.858 1.129 -2.491 1.00 85.44 186 LEU A O 1
ATOM 1577 N N . SER A 1 187 ? -9.366 -0.149 -1.412 1.00 90.50 187 SER A N 1
ATOM 1578 C CA . SER A 1 187 ? -8.650 -1.386 -1.708 1.00 90.50 187 SER A CA 1
ATOM 1579 C C . SER A 1 187 ? -8.660 -1.712 -3.200 1.00 90.50 187 SER A C 1
ATOM 1581 O O . SER A 1 187 ? -7.616 -2.055 -3.754 1.00 90.50 187 SER A O 1
ATOM 1583 N N . GLY A 1 188 ? -9.779 -1.466 -3.890 1.00 89.62 188 GLY A N 1
ATOM 1584 C CA . GLY A 1 188 ? -9.861 -1.571 -5.347 1.00 89.62 188 GLY A CA 1
ATOM 1585 C C . GLY A 1 188 ? -8.887 -0.640 -6.078 1.00 89.62 188 GLY A C 1
ATOM 1586 O O . GLY A 1 188 ? -8.260 -1.047 -7.058 1.00 89.62 188 GLY A O 1
ATOM 1587 N N . HIS A 1 189 ? -8.698 0.594 -5.598 1.00 89.12 189 HIS A N 1
ATOM 1588 C CA . HIS A 1 189 ? -7.700 1.511 -6.162 1.00 89.12 189 HIS A CA 1
ATOM 1589 C C . HIS A 1 189 ? -6.265 1.025 -5.941 1.00 89.12 189 HIS A C 1
ATOM 1591 O O . HIS A 1 189 ? -5.446 1.118 -6.858 1.00 89.12 189 HIS A O 1
ATOM 1597 N N . LEU A 1 190 ? -5.957 0.496 -4.755 1.00 91.19 190 LEU A N 1
ATOM 1598 C CA . LEU A 1 190 ? -4.627 -0.022 -4.445 1.00 91.19 190 LEU A CA 1
ATOM 1599 C C . LEU A 1 190 ? -4.308 -1.300 -5.237 1.00 91.19 190 LEU A C 1
ATOM 1601 O O . LEU A 1 190 ? -3.216 -1.413 -5.791 1.00 91.19 190 LEU A O 1
ATOM 1605 N N . ASP A 1 191 ? -5.256 -2.228 -5.362 1.00 93.62 191 ASP A N 1
ATOM 1606 C CA . ASP A 1 191 ? -5.093 -3.422 -6.199 1.00 93.62 191 ASP A CA 1
ATOM 1607 C C . ASP A 1 191 ? -4.936 -3.049 -7.681 1.00 93.62 191 ASP A C 1
ATOM 1609 O O . ASP A 1 191 ? -4.025 -3.526 -8.360 1.00 93.62 191 ASP A O 1
ATOM 1613 N N . GLY A 1 192 ? -5.745 -2.100 -8.167 1.00 91.50 192 GLY A N 1
ATOM 1614 C CA . GLY A 1 192 ? -5.628 -1.560 -9.521 1.00 91.50 192 GLY A CA 1
ATOM 1615 C C . GLY A 1 192 ? -4.265 -0.915 -9.797 1.00 91.50 192 GLY A C 1
ATOM 1616 O O . GLY A 1 192 ? -3.693 -1.123 -10.869 1.00 91.50 192 GLY A O 1
ATOM 1617 N N . LEU A 1 193 ? -3.709 -0.177 -8.830 1.00 91.88 193 LEU A N 1
ATOM 1618 C CA . LEU A 1 193 ? -2.356 0.379 -8.904 1.00 91.88 193 LEU A CA 1
ATOM 1619 C C . LEU A 1 193 ? -1.304 -0.732 -9.040 1.00 91.88 193 LEU A C 1
ATOM 1621 O O . LEU A 1 193 ? -0.440 -0.655 -9.916 1.00 91.88 193 LEU A O 1
ATOM 1625 N N . ILE A 1 194 ? -1.380 -1.760 -8.190 1.00 93.12 194 ILE A N 1
ATOM 1626 C CA . ILE A 1 194 ? -0.452 -2.899 -8.206 1.00 93.12 194 ILE A CA 1
ATOM 1627 C C . ILE A 1 194 ? -0.537 -3.624 -9.554 1.00 93.12 194 ILE A C 1
ATOM 1629 O O . ILE A 1 194 ? 0.490 -3.879 -10.181 1.00 93.12 194 ILE A O 1
ATOM 1633 N N . ALA A 1 195 ? -1.747 -3.913 -10.038 1.00 92.62 195 ALA A N 1
ATOM 1634 C CA . ALA A 1 195 ? -1.961 -4.570 -11.324 1.00 92.62 195 ALA A CA 1
ATOM 1635 C C . ALA A 1 195 ? -1.356 -3.766 -12.485 1.00 92.62 195 ALA A C 1
ATOM 1637 O O . ALA A 1 195 ? -0.591 -4.313 -13.281 1.00 92.62 195 ALA A O 1
ATOM 1638 N N . LYS A 1 196 ? -1.602 -2.450 -12.533 1.00 90.69 196 LYS A N 1
ATOM 1639 C CA . LYS A 1 196 ? -1.009 -1.566 -13.548 1.00 90.69 196 LYS A CA 1
ATOM 1640 C C . LYS A 1 196 ? 0.508 -1.495 -13.453 1.00 90.69 196 LYS A C 1
ATOM 1642 O O . LYS A 1 196 ? 1.171 -1.463 -14.483 1.00 90.69 196 LYS A O 1
ATOM 1647 N N . GLY A 1 197 ? 1.068 -1.492 -12.245 1.00 90.56 197 GLY A N 1
ATOM 1648 C CA . GLY A 1 197 ? 2.514 -1.540 -12.050 1.00 90.56 197 GLY A CA 1
ATOM 1649 C C . GLY A 1 197 ? 3.134 -2.836 -12.572 1.00 90.56 197 GLY A C 1
ATOM 1650 O O . GLY A 1 197 ? 4.161 -2.802 -13.250 1.00 90.56 197 GLY A O 1
ATOM 1651 N N . VAL A 1 198 ? 2.473 -3.974 -12.342 1.00 90.62 198 VAL A N 1
ATOM 1652 C CA . VAL A 1 198 ? 2.869 -5.275 -12.904 1.00 90.62 198 VAL A CA 1
ATOM 1653 C C . VAL A 1 198 ? 2.794 -5.268 -14.429 1.00 90.62 198 VAL A C 1
ATOM 1655 O O . VAL A 1 198 ? 3.717 -5.754 -15.082 1.00 90.62 198 VAL A O 1
ATOM 1658 N N . ASP A 1 199 ? 1.732 -4.711 -15.005 1.00 90.00 199 ASP A N 1
ATOM 1659 C CA . ASP A 1 199 ? 1.572 -4.621 -16.456 1.00 90.00 199 ASP A CA 1
ATOM 1660 C C . ASP A 1 199 ? 2.594 -3.666 -17.085 1.00 90.00 199 ASP A C 1
ATOM 1662 O O . ASP A 1 199 ? 3.200 -3.996 -18.107 1.00 90.00 199 ASP A O 1
ATOM 1666 N N . ALA A 1 200 ? 2.876 -2.527 -16.448 1.00 87.12 200 ALA A N 1
ATOM 1667 C CA . ALA A 1 200 ? 3.924 -1.599 -16.864 1.00 87.12 200 ALA A CA 1
ATOM 1668 C C . ALA A 1 200 ? 5.307 -2.266 -16.818 1.00 87.12 200 ALA A C 1
ATOM 1670 O O . ALA A 1 200 ? 6.074 -2.159 -17.773 1.00 87.12 200 ALA A O 1
ATOM 1671 N N . ALA A 1 201 ? 5.592 -3.035 -15.763 1.00 86.06 201 ALA A N 1
ATOM 1672 C CA . ALA A 1 201 ? 6.820 -3.815 -15.641 1.00 86.06 201 ALA A CA 1
ATOM 1673 C C . ALA A 1 201 ? 6.898 -4.997 -16.625 1.00 86.06 201 ALA A C 1
ATOM 1675 O O . ALA A 1 201 ? 7.961 -5.583 -16.762 1.00 86.06 201 ALA A O 1
ATOM 1676 N N . ARG A 1 202 ? 5.804 -5.375 -17.297 1.00 85.06 202 ARG A N 1
ATOM 1677 C CA . ARG A 1 202 ? 5.780 -6.402 -18.356 1.00 85.06 202 ARG A CA 1
ATOM 1678 C C . ARG A 1 202 ? 5.741 -5.818 -19.764 1.00 85.06 202 ARG A C 1
ATOM 1680 O O . ARG A 1 202 ? 5.950 -6.546 -20.734 1.00 85.06 202 ARG A O 1
ATOM 1687 N N . THR A 1 203 ? 5.408 -4.538 -19.894 1.00 81.12 203 THR A N 1
ATOM 1688 C CA . THR A 1 203 ? 5.278 -3.881 -21.192 1.00 81.12 203 THR A CA 1
ATOM 1689 C C . THR A 1 203 ? 6.670 -3.534 -21.694 1.00 81.12 203 THR A C 1
ATOM 1691 O O . THR A 1 203 ? 7.262 -2.525 -21.314 1.00 81.12 203 THR A O 1
ATOM 1694 N N . PHE A 1 204 ? 7.205 -4.405 -22.545 1.00 78.06 204 PHE A N 1
ATOM 1695 C CA . PHE A 1 204 ? 8.546 -4.270 -23.098 1.00 78.06 204 PHE A CA 1
ATOM 1696 C C . PHE A 1 204 ? 8.505 -3.879 -24.567 1.00 78.06 204 PHE A C 1
ATOM 1698 O O . PHE A 1 204 ? 7.719 -4.416 -25.348 1.00 78.06 204 PHE A O 1
ATOM 1705 N N . CYS A 1 205 ? 9.417 -2.988 -24.950 1.00 80.75 205 CYS A N 1
ATOM 1706 C CA . CYS A 1 205 ? 9.740 -2.790 -26.355 1.00 80.75 205 CYS A CA 1
ATOM 1707 C C . CYS A 1 205 ? 10.552 -3.985 -26.829 1.00 80.75 205 CYS A C 1
ATOM 1709 O O . CYS A 1 205 ? 11.549 -4.355 -26.207 1.00 80.75 205 CYS A O 1
ATOM 1711 N N . ARG A 1 206 ? 10.112 -4.593 -27.925 1.00 89.94 206 ARG A N 1
ATOM 1712 C CA . ARG A 1 206 ? 10.858 -5.682 -28.546 1.00 89.94 206 ARG A CA 1
ATOM 1713 C C . ARG A 1 206 ? 12.150 -5.132 -29.146 1.00 89.94 206 ARG A C 1
ATOM 1715 O O . ARG A 1 206 ? 12.153 -4.016 -29.672 1.00 89.94 206 ARG A O 1
ATOM 1722 N N . VAL A 1 207 ? 13.230 -5.910 -29.090 1.00 90.69 207 VAL A N 1
ATOM 1723 C CA . VAL A 1 207 ? 14.541 -5.493 -29.616 1.00 90.69 207 VAL A CA 1
ATOM 1724 C C . VAL A 1 207 ? 14.433 -5.112 -31.095 1.00 90.69 207 VAL A C 1
ATOM 1726 O O . VAL A 1 207 ? 15.047 -4.142 -31.522 1.00 90.69 207 VAL A O 1
ATOM 1729 N N . GLU A 1 208 ? 13.565 -5.772 -31.866 1.00 93.06 208 GLU A N 1
ATOM 1730 C CA . GLU A 1 208 ? 13.326 -5.458 -33.279 1.00 93.06 208 GLU A CA 1
ATOM 1731 C C . GLU A 1 208 ? 12.701 -4.070 -33.494 1.00 93.06 208 GLU A C 1
ATOM 1733 O O . GLU A 1 208 ? 12.990 -3.398 -34.485 1.00 93.06 208 GLU A O 1
ATOM 1738 N N . GLU A 1 209 ? 11.834 -3.619 -32.585 1.00 94.62 209 GLU A N 1
ATOM 1739 C CA . GLU A 1 209 ? 11.249 -2.275 -32.648 1.00 94.62 209 GLU A CA 1
ATOM 1740 C C . GLU A 1 209 ? 12.286 -1.212 -32.291 1.00 94.62 209 GLU A C 1
ATOM 1742 O O . GLU A 1 209 ? 12.377 -0.182 -32.967 1.00 94.62 209 GLU A O 1
ATOM 1747 N N . LEU A 1 210 ? 13.101 -1.488 -31.268 1.00 95.75 210 LEU A N 1
ATOM 1748 C CA . LEU A 1 210 ? 14.208 -0.623 -30.873 1.00 95.75 210 LEU A CA 1
ATOM 1749 C C . LEU A 1 210 ? 15.245 -0.519 -31.992 1.00 95.75 210 LEU A C 1
ATOM 1751 O O . LEU A 1 210 ? 15.646 0.592 -32.320 1.00 95.75 210 LEU A O 1
ATOM 1755 N N . TYR A 1 211 ? 15.592 -1.632 -32.642 1.00 96.06 211 TYR A N 1
ATOM 1756 C CA . TYR A 1 211 ? 16.492 -1.673 -33.795 1.00 96.06 211 TYR A CA 1
ATOM 1757 C C . TYR A 1 211 ? 16.013 -0.756 -34.921 1.00 96.06 211 TYR A C 1
ATOM 1759 O O . TYR A 1 211 ? 16.757 0.113 -35.367 1.00 96.06 211 TYR A O 1
ATOM 1767 N N . ARG A 1 212 ? 14.742 -0.870 -35.333 1.00 96.56 212 ARG A N 1
ATOM 1768 C CA . ARG A 1 212 ? 14.164 0.014 -36.365 1.00 96.56 212 ARG A CA 1
ATOM 1769 C C . ARG A 1 212 ? 14.204 1.484 -35.952 1.00 96.56 212 ARG A C 1
ATOM 1771 O O . ARG A 1 212 ? 14.411 2.362 -36.789 1.00 96.56 212 ARG A O 1
ATOM 1778 N N . SER A 1 213 ? 13.986 1.772 -34.667 1.00 96.38 213 SER A N 1
ATOM 1779 C CA . SER A 1 213 ? 14.074 3.141 -34.158 1.00 96.38 213 SER A CA 1
ATOM 1780 C C . SER A 1 213 ? 15.517 3.652 -34.135 1.00 96.38 213 SER A C 1
ATOM 1782 O O . SER A 1 213 ? 15.729 4.823 -34.437 1.00 96.38 213 SER A O 1
ATOM 1784 N N . VAL A 1 214 ? 16.491 2.804 -33.798 1.00 96.69 214 VAL A N 1
ATOM 1785 C CA . VAL A 1 214 ? 17.927 3.118 -33.830 1.00 96.69 214 VAL A CA 1
ATOM 1786 C C . VAL A 1 214 ? 18.374 3.410 -35.258 1.00 96.69 214 VAL A C 1
ATOM 1788 O O . VAL A 1 214 ? 18.973 4.454 -35.488 1.00 96.69 214 VAL A O 1
ATOM 1791 N N . GLU A 1 215 ? 18.021 2.554 -36.216 1.00 96.12 215 GLU A N 1
ATOM 1792 C CA . GLU A 1 215 ? 18.328 2.738 -37.639 1.00 96.12 215 GLU A CA 1
ATOM 1793 C C . GLU A 1 215 ? 17.780 4.077 -38.158 1.00 96.12 215 GLU A C 1
ATOM 1795 O O . GLU A 1 215 ? 18.537 4.902 -38.671 1.00 96.12 215 GLU A O 1
ATOM 1800 N N . SER A 1 216 ? 16.492 4.356 -37.921 1.00 96.81 216 SER A N 1
ATOM 1801 C CA . SER A 1 216 ? 15.856 5.603 -38.367 1.00 96.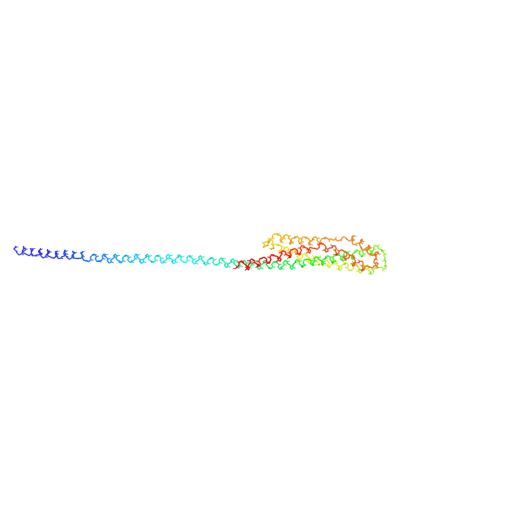81 216 SER A CA 1
ATOM 1802 C C . SER A 1 216 ? 16.455 6.865 -37.733 1.00 96.81 216 SER A C 1
ATOM 1804 O O . SER A 1 216 ? 16.541 7.905 -38.388 1.00 96.81 216 SER A O 1
ATOM 1806 N N . GLU A 1 217 ? 16.842 6.825 -36.455 1.00 97.00 217 GLU A N 1
ATOM 1807 C CA . GLU A 1 217 ? 17.475 7.973 -35.796 1.00 97.00 217 GLU A CA 1
ATOM 1808 C C . GLU A 1 217 ? 18.949 8.123 -36.196 1.00 97.00 217 GLU A C 1
ATOM 1810 O O . GLU A 1 217 ? 19.446 9.248 -36.295 1.00 97.00 217 GLU A O 1
ATOM 1815 N N . TYR A 1 218 ? 19.648 7.021 -36.482 1.00 95.19 218 TYR A N 1
ATOM 1816 C CA . TYR A 1 218 ? 21.036 7.060 -36.932 1.00 95.19 218 TYR A CA 1
ATOM 1817 C C . TYR A 1 218 ? 21.174 7.738 -38.290 1.00 95.19 218 TYR A C 1
ATOM 1819 O O . TYR A 1 218 ? 22.050 8.588 -38.444 1.00 95.19 218 TYR A O 1
ATOM 1827 N N . GLU A 1 219 ? 20.262 7.469 -39.228 1.00 94.31 219 GLU A N 1
ATOM 1828 C CA . GLU A 1 219 ? 20.218 8.160 -40.524 1.00 94.31 219 GLU A CA 1
ATOM 1829 C C . GLU A 1 219 ? 20.207 9.690 -40.373 1.00 94.31 219 GLU A C 1
ATOM 1831 O O . GLU A 1 219 ? 20.846 10.393 -41.158 1.00 94.31 219 GLU A O 1
ATOM 1836 N N . LYS A 1 220 ? 19.546 10.206 -39.329 1.00 96.31 220 LYS A N 1
ATOM 1837 C CA . LYS A 1 220 ? 19.409 11.645 -39.056 1.00 96.31 220 LYS A CA 1
ATOM 1838 C C . LYS A 1 220 ? 20.598 12.222 -38.293 1.00 96.31 220 LYS A C 1
ATOM 1840 O O . LYS A 1 220 ? 21.019 13.341 -38.573 1.00 96.31 220 LYS A O 1
ATOM 1845 N N . LEU A 1 221 ? 21.080 11.502 -37.281 1.00 95.69 221 LEU A N 1
ATOM 1846 C CA . LEU A 1 221 ? 21.996 12.042 -36.272 1.00 95.69 221 LEU A CA 1
ATOM 1847 C C . LEU A 1 221 ? 23.459 11.664 -36.514 1.00 95.69 221 LEU A C 1
ATOM 1849 O O . LEU A 1 221 ? 24.339 12.391 -36.058 1.00 95.69 221 LEU A O 1
ATOM 1853 N N . GLN A 1 222 ? 23.720 10.539 -37.191 1.00 92.75 222 GLN A N 1
ATOM 1854 C CA . GLN A 1 222 ? 25.064 10.026 -37.500 1.00 92.75 222 GLN A CA 1
ATOM 1855 C C . GLN A 1 222 ? 25.987 9.943 -36.262 1.00 92.75 222 GLN A C 1
ATOM 1857 O O . GLN A 1 222 ? 27.204 10.105 -36.343 1.00 92.75 222 GLN A O 1
ATOM 1862 N N . ASN A 1 223 ? 25.403 9.726 -35.078 1.00 93.94 223 ASN A N 1
ATOM 1863 C CA . ASN A 1 223 ? 26.101 9.674 -33.797 1.00 93.94 223 ASN A CA 1
ATOM 1864 C C . ASN A 1 223 ? 25.368 8.721 -32.842 1.00 93.94 223 ASN A C 1
ATOM 1866 O O . ASN A 1 223 ? 24.255 9.013 -32.409 1.00 93.94 223 ASN A O 1
ATOM 1870 N N . TYR A 1 224 ? 25.998 7.599 -32.489 1.00 92.69 224 TYR A N 1
ATOM 1871 C CA . TYR A 1 224 ? 25.368 6.537 -31.695 1.00 92.69 224 TYR A CA 1
ATOM 1872 C C . TYR A 1 224 ? 24.914 6.987 -30.299 1.00 92.69 224 TYR A C 1
ATOM 1874 O O . TYR A 1 224 ? 23.856 6.571 -29.829 1.00 92.69 224 TYR A O 1
ATOM 1882 N N . VAL A 1 225 ? 25.651 7.897 -29.655 1.00 93.88 225 VAL A N 1
ATOM 1883 C CA . VAL A 1 225 ? 25.274 8.440 -28.340 1.00 93.88 225 VAL A CA 1
ATOM 1884 C C . VAL A 1 225 ? 24.026 9.317 -28.460 1.00 93.88 225 VAL A C 1
ATOM 1886 O O . VAL A 1 225 ? 23.101 9.208 -27.654 1.00 93.88 225 VAL A O 1
ATOM 1889 N N . ALA A 1 226 ? 23.960 10.168 -29.487 1.00 95.44 226 ALA A N 1
ATOM 1890 C CA . ALA A 1 226 ? 22.783 10.990 -29.757 1.00 95.44 226 ALA A CA 1
ATOM 1891 C C . ALA A 1 226 ? 21.557 10.129 -30.105 1.00 95.44 226 ALA A C 1
ATOM 1893 O O . ALA A 1 226 ? 20.461 10.409 -29.620 1.00 95.44 226 ALA A O 1
ATOM 1894 N N . VAL A 1 227 ? 21.756 9.058 -30.881 1.00 95.25 227 VAL A N 1
ATOM 1895 C CA . VAL A 1 227 ? 20.717 8.074 -31.222 1.00 95.25 227 VAL A CA 1
ATOM 1896 C C . VAL A 1 227 ? 20.190 7.373 -29.977 1.00 95.25 227 VAL A C 1
ATOM 1898 O O . VAL A 1 227 ? 18.981 7.373 -29.760 1.00 95.25 227 VAL A O 1
ATOM 1901 N N . SER A 1 228 ? 21.079 6.844 -29.131 1.00 94.62 228 SER A N 1
ATOM 1902 C CA . SER A 1 228 ? 20.695 6.180 -27.881 1.00 94.62 228 SER A CA 1
ATOM 1903 C C . SER A 1 228 ? 19.804 7.088 -27.027 1.00 94.62 228 SER A C 1
ATOM 1905 O O . SER A 1 228 ? 18.672 6.735 -26.692 1.00 94.62 228 SER A O 1
ATOM 1907 N N . ASN A 1 229 ? 20.246 8.328 -26.796 1.00 95.62 229 ASN A N 1
ATOM 1908 C CA . ASN A 1 229 ? 19.487 9.314 -26.027 1.00 95.62 229 ASN A CA 1
ATOM 1909 C C . ASN A 1 229 ? 18.129 9.664 -26.662 1.00 95.62 229 ASN A C 1
ATOM 1911 O O . ASN A 1 229 ? 17.138 9.825 -25.945 1.00 95.62 229 ASN A O 1
ATOM 1915 N N . ALA A 1 230 ? 18.058 9.787 -27.991 1.00 96.25 230 ALA A N 1
ATOM 1916 C CA . ALA A 1 230 ? 16.818 10.096 -28.702 1.00 96.25 230 ALA A CA 1
ATOM 1917 C C . ALA A 1 230 ? 15.794 8.955 -28.591 1.00 96.25 230 ALA A C 1
ATOM 1919 O O . ALA A 1 230 ? 14.624 9.204 -28.280 1.00 96.25 230 ALA A O 1
ATOM 1920 N N . VAL A 1 231 ? 16.238 7.708 -28.783 1.00 95.19 231 VAL A N 1
ATOM 1921 C CA . VAL A 1 231 ? 15.386 6.517 -28.676 1.00 95.19 231 VAL A CA 1
ATOM 1922 C C . VAL A 1 231 ? 14.912 6.327 -27.235 1.00 95.19 231 VAL A C 1
ATOM 1924 O O . VAL A 1 231 ? 13.706 6.218 -27.011 1.00 95.19 231 VAL A O 1
ATOM 1927 N N . ILE A 1 232 ? 15.815 6.394 -26.248 1.00 94.75 232 ILE A N 1
ATOM 1928 C CA . ILE A 1 232 ? 15.454 6.294 -24.823 1.00 94.75 232 ILE A CA 1
ATOM 1929 C C . ILE A 1 232 ? 14.407 7.354 -24.463 1.00 94.75 232 ILE A C 1
ATOM 1931 O O . ILE A 1 232 ? 13.368 7.032 -23.890 1.00 94.75 232 ILE A O 1
ATOM 1935 N N . LYS A 1 233 ? 14.625 8.617 -24.851 1.00 94.88 233 LYS A N 1
ATOM 1936 C CA . LYS A 1 233 ? 13.685 9.708 -24.564 1.00 94.88 233 LYS A CA 1
ATOM 1937 C C . LYS A 1 233 ? 12.305 9.462 -25.177 1.00 94.88 233 LYS A C 1
ATOM 1939 O O . LYS A 1 233 ? 11.301 9.689 -24.506 1.00 94.88 233 LYS A O 1
ATOM 1944 N N . LYS A 1 234 ? 12.246 9.009 -26.433 1.00 94.25 234 LYS A N 1
ATOM 1945 C CA . LYS A 1 234 ? 10.989 8.723 -27.141 1.00 94.25 234 LYS A CA 1
ATOM 1946 C C . LYS A 1 234 ? 10.162 7.669 -26.402 1.00 94.25 234 LYS A C 1
ATOM 1948 O O . LYS A 1 234 ? 8.993 7.908 -26.112 1.00 94.25 234 LYS A O 1
ATOM 1953 N N . TYR A 1 235 ? 10.769 6.535 -26.067 1.00 92.44 235 TYR A N 1
ATOM 1954 C CA . TYR A 1 235 ? 10.061 5.431 -25.416 1.00 92.44 235 TYR A CA 1
ATOM 1955 C C . TYR A 1 235 ? 9.759 5.702 -23.940 1.00 92.44 235 TYR A C 1
ATOM 1957 O O . TYR A 1 235 ? 8.690 5.330 -23.462 1.00 92.44 235 TYR A O 1
ATOM 1965 N N . HIS A 1 236 ? 10.622 6.439 -23.239 1.00 90.19 236 HIS A N 1
ATOM 1966 C CA . HIS A 1 236 ? 10.353 6.863 -21.867 1.00 90.19 236 HIS A CA 1
ATOM 1967 C C . HIS A 1 236 ? 9.128 7.792 -21.771 1.00 90.19 236 HIS A C 1
ATOM 1969 O O . HIS A 1 236 ? 8.338 7.679 -20.836 1.00 90.19 236 HIS A O 1
ATOM 1975 N N . VAL A 1 237 ? 8.913 8.679 -22.753 1.00 90.88 237 VAL A N 1
ATOM 1976 C CA . VAL A 1 237 ? 7.701 9.521 -22.813 1.00 90.88 237 VAL A CA 1
ATOM 1977 C C . VAL A 1 237 ? 6.434 8.681 -22.990 1.00 90.88 237 VAL A C 1
ATOM 1979 O O . VAL A 1 237 ? 5.422 8.976 -22.357 1.00 90.88 237 VAL A O 1
ATOM 1982 N N . GLU A 1 238 ? 6.475 7.633 -23.815 1.00 88.31 238 GLU A N 1
ATOM 1983 C CA . GLU A 1 238 ? 5.344 6.709 -23.967 1.00 88.31 238 GLU A CA 1
ATOM 1984 C C . GLU A 1 238 ? 5.095 5.912 -22.684 1.00 88.31 238 GLU A C 1
ATOM 1986 O O . GLU A 1 238 ? 3.956 5.804 -22.233 1.00 88.31 238 GLU A O 1
ATOM 1991 N N . PHE A 1 239 ? 6.159 5.445 -22.033 1.00 86.50 239 PHE A N 1
ATOM 1992 C CA . PHE A 1 239 ? 6.059 4.746 -20.758 1.00 86.50 239 PHE A CA 1
ATOM 1993 C C . PHE A 1 239 ? 5.458 5.605 -19.646 1.00 86.50 239 PHE A C 1
ATOM 1995 O O . PHE A 1 239 ? 4.637 5.110 -18.880 1.00 86.50 239 PHE A O 1
ATOM 2002 N N . LYS A 1 240 ? 5.774 6.905 -19.576 1.00 86.12 240 LYS A N 1
ATOM 2003 C CA . LYS A 1 240 ? 5.167 7.807 -18.579 1.00 86.12 240 LYS A CA 1
ATOM 2004 C C . LYS A 1 240 ? 3.644 7.889 -18.654 1.00 86.12 240 LYS A C 1
ATOM 2006 O O . LYS A 1 240 ? 3.022 8.246 -17.660 1.00 86.12 240 LYS A O 1
ATOM 2011 N N . LYS A 1 241 ? 3.041 7.534 -19.791 1.00 84.69 241 LYS A N 1
ATOM 2012 C CA . LYS A 1 241 ? 1.579 7.433 -19.936 1.00 84.69 241 LYS A CA 1
ATOM 2013 C C . LYS A 1 241 ? 1.010 6.151 -19.315 1.00 84.69 241 LYS A C 1
ATOM 2015 O O . LYS A 1 241 ? -0.189 6.089 -19.069 1.00 84.69 241 LYS A O 1
ATOM 2020 N N . LEU A 1 242 ? 1.855 5.141 -19.108 1.00 79.19 242 LEU A N 1
ATOM 2021 C CA . LEU A 1 242 ? 1.521 3.832 -18.539 1.00 79.19 242 LEU A CA 1
ATOM 2022 C C . LEU A 1 242 ? 1.841 3.738 -17.045 1.00 79.19 242 LEU A C 1
ATOM 2024 O O . LEU A 1 242 ? 1.283 2.877 -16.366 1.00 79.19 242 LEU A O 1
ATOM 2028 N N . ILE A 1 243 ? 2.730 4.599 -16.532 1.00 75.75 243 ILE A N 1
ATOM 2029 C CA . ILE A 1 243 ? 2.988 4.689 -15.093 1.00 75.75 243 ILE A CA 1
ATOM 2030 C C . ILE A 1 243 ? 1.653 4.980 -14.402 1.00 75.75 243 ILE A C 1
ATOM 2032 O O . ILE A 1 243 ? 0.936 5.891 -14.829 1.00 75.75 243 ILE A O 1
ATOM 2036 N N . PRO A 1 244 ? 1.311 4.249 -13.330 1.00 72.62 244 PRO A N 1
ATOM 2037 C CA . PRO A 1 244 ? 0.032 4.402 -12.652 1.00 72.62 244 PRO A CA 1
ATOM 2038 C C . PRO A 1 244 ? 0.007 5.658 -11.761 1.00 72.62 244 PRO A C 1
ATOM 2040 O O . PRO A 1 244 ? -0.427 5.620 -10.615 1.00 72.62 244 PRO A O 1
ATOM 2043 N N . THR A 1 245 ? 0.508 6.789 -12.262 1.00 73.69 245 THR A N 1
ATOM 2044 C CA . THR A 1 245 ? 0.626 8.062 -11.544 1.00 73.69 245 THR A CA 1
ATOM 2045 C C . THR A 1 245 ? -0.748 8.632 -11.216 1.00 73.69 245 THR A C 1
ATOM 2047 O O . THR A 1 245 ? -0.953 9.149 -10.125 1.00 73.69 245 THR A O 1
ATOM 2050 N N . VAL A 1 246 ? -1.713 8.489 -12.132 1.00 70.12 246 VAL A N 1
ATOM 2051 C CA . VAL A 1 246 ? -3.096 8.944 -11.923 1.00 70.12 246 VAL A CA 1
ATOM 2052 C C . VAL A 1 246 ? -3.781 8.101 -10.850 1.00 70.12 246 VAL A C 1
ATOM 2054 O O . VAL A 1 246 ? -4.431 8.643 -9.960 1.00 70.12 246 VAL A O 1
ATOM 2057 N N . GLU A 1 247 ? -3.609 6.780 -10.887 1.00 72.50 247 GLU A N 1
ATOM 2058 C CA . GLU A 1 247 ? -4.145 5.873 -9.869 1.00 72.50 247 GLU A CA 1
ATOM 2059 C C . GLU A 1 247 ? -3.461 6.071 -8.521 1.00 72.50 247 GLU A C 1
ATOM 2061 O O . GLU A 1 247 ? -4.133 6.047 -7.493 1.00 72.50 247 GLU A O 1
ATOM 2066 N N . ALA A 1 248 ? -2.154 6.340 -8.515 1.00 73.75 248 ALA A N 1
ATOM 2067 C CA . ALA A 1 248 ? -1.428 6.713 -7.312 1.00 73.75 248 ALA A CA 1
ATOM 2068 C C . ALA A 1 248 ? -2.003 8.007 -6.731 1.00 73.75 248 ALA A C 1
ATOM 2070 O O . ALA A 1 248 ? -2.362 8.038 -5.560 1.00 73.75 248 ALA A O 1
ATOM 2071 N N . GLU A 1 249 ? -2.181 9.056 -7.533 1.00 79.12 249 GLU A N 1
ATOM 2072 C CA . GLU A 1 249 ? -2.780 10.315 -7.083 1.00 79.12 249 GLU A CA 1
ATOM 2073 C C . GLU A 1 249 ? -4.215 10.143 -6.575 1.00 79.12 249 GLU A C 1
ATOM 2075 O O . GLU A 1 249 ? -4.573 10.723 -5.546 1.00 79.12 249 GLU A O 1
ATOM 2080 N N . LEU A 1 250 ? -5.029 9.325 -7.247 1.00 75.75 250 LEU A N 1
ATOM 2081 C CA . LEU A 1 250 ? -6.395 9.018 -6.827 1.00 75.75 250 LEU A CA 1
ATOM 2082 C C . LEU A 1 250 ? -6.412 8.255 -5.498 1.00 75.75 250 LEU A C 1
ATOM 2084 O O . LEU A 1 250 ? -7.129 8.645 -4.574 1.00 75.75 250 LEU A O 1
ATOM 2088 N N . CYS A 1 251 ? -5.574 7.226 -5.370 1.00 73.44 251 CYS A N 1
ATOM 2089 C CA . CYS A 1 251 ? -5.411 6.459 -4.141 1.00 73.44 251 CYS A CA 1
ATOM 2090 C C . CYS A 1 251 ? -4.953 7.377 -3.000 1.00 73.44 251 CYS A C 1
ATOM 2092 O O . CYS A 1 251 ? -5.570 7.404 -1.939 1.00 73.44 251 CYS A O 1
ATOM 2094 N N . LEU A 1 252 ? -3.944 8.221 -3.236 1.00 78.19 252 LEU A N 1
ATOM 2095 C CA . LEU A 1 252 ? -3.438 9.203 -2.273 1.00 78.19 252 LEU A CA 1
ATOM 2096 C C . LEU A 1 252 ? -4.498 10.236 -1.870 1.00 78.19 252 LEU A C 1
ATOM 2098 O O . LEU A 1 252 ? -4.561 10.640 -0.707 1.00 78.19 252 LEU A O 1
ATOM 2102 N N . LYS A 1 253 ? -5.330 10.688 -2.812 1.00 83.81 253 LYS A N 1
ATOM 2103 C CA . LYS A 1 253 ? -6.418 11.636 -2.547 1.00 83.81 253 LYS A CA 1
ATOM 2104 C C . LYS A 1 253 ? -7.502 11.006 -1.675 1.00 83.81 253 LYS A C 1
ATOM 2106 O O . LYS A 1 253 ? -7.918 11.638 -0.702 1.00 83.81 253 LYS A O 1
ATOM 2111 N N . ASN A 1 254 ? -7.923 9.782 -1.986 1.00 77.19 254 ASN A N 1
ATOM 2112 C CA . ASN A 1 254 ? -8.934 9.059 -1.213 1.00 77.19 254 ASN A CA 1
ATOM 2113 C C . ASN A 1 254 ? -8.430 8.736 0.194 1.00 77.19 254 ASN A C 1
ATOM 2115 O O . ASN A 1 254 ? -9.107 9.046 1.174 1.00 77.19 254 ASN A O 1
ATOM 2119 N N . LEU A 1 255 ? -7.192 8.246 0.291 1.00 74.25 255 LEU A N 1
ATOM 2120 C CA . LEU A 1 255 ? -6.482 8.037 1.548 1.00 74.25 255 LEU A CA 1
ATOM 2121 C C . LEU A 1 255 ? -6.504 9.323 2.402 1.00 74.25 255 LEU A C 1
ATOM 2123 O O . LEU A 1 255 ? -6.873 9.291 3.576 1.00 74.25 255 LEU A O 1
ATOM 2127 N N . LYS A 1 256 ? -6.139 10.482 1.832 1.00 78.06 256 LYS A N 1
ATOM 2128 C CA . LYS A 1 256 ? -6.141 11.767 2.563 1.00 78.06 256 LYS A CA 1
ATOM 2129 C C . LYS A 1 256 ? -7.545 12.181 3.007 1.00 78.06 256 LYS A C 1
ATOM 2131 O O . LYS A 1 256 ? -7.715 12.669 4.123 1.00 78.06 256 LYS A O 1
ATOM 2136 N N . GLY A 1 257 ? -8.539 12.012 2.135 1.00 78.88 257 GLY A N 1
ATOM 2137 C CA . GLY A 1 257 ? -9.935 12.334 2.431 1.00 78.88 257 GLY A CA 1
ATOM 2138 C C . GLY A 1 257 ? -10.499 11.501 3.582 1.00 78.88 257 GLY A C 1
ATOM 2139 O O . GLY A 1 257 ? -11.228 12.031 4.419 1.00 78.88 257 GLY A O 1
ATOM 2140 N N . PHE A 1 258 ? -10.115 10.227 3.663 1.00 75.31 258 PHE A N 1
ATOM 2141 C CA . PHE A 1 258 ? -10.483 9.334 4.757 1.00 75.31 258 PHE A CA 1
ATOM 2142 C C . PHE A 1 258 ? -9.957 9.837 6.108 1.00 75.31 258 PHE A C 1
ATOM 2144 O O . PHE A 1 258 ? -10.758 10.111 6.998 1.00 75.31 258 PHE A O 1
ATOM 2151 N N . VAL A 1 259 ? -8.649 10.099 6.219 1.00 72.81 259 VAL A N 1
ATOM 2152 C CA . VAL A 1 259 ? -8.021 10.576 7.469 1.00 72.81 259 VAL A CA 1
ATOM 2153 C C . VAL A 1 259 ? -8.657 11.877 7.973 1.00 72.81 259 VAL A C 1
ATOM 2155 O O . VAL A 1 259 ? -8.844 12.065 9.175 1.00 72.81 259 VAL A O 1
ATOM 2158 N N . VAL A 1 260 ? -9.010 12.794 7.066 1.00 77.75 260 VAL A N 1
ATOM 2159 C CA . VAL A 1 260 ? -9.654 14.064 7.438 1.00 77.75 260 VAL A CA 1
ATOM 2160 C C . VAL A 1 260 ? -11.073 13.850 7.971 1.00 77.75 260 VAL A C 1
ATOM 2162 O O . VAL A 1 260 ? -11.449 14.517 8.937 1.00 77.75 260 VAL A O 1
ATOM 2165 N N . ARG A 1 261 ? -11.857 12.949 7.363 1.00 79.19 261 ARG A N 1
ATOM 2166 C CA . ARG A 1 261 ? -13.217 12.623 7.827 1.00 79.19 261 ARG A CA 1
ATOM 2167 C C . ARG A 1 261 ? -13.187 11.938 9.185 1.00 79.19 261 ARG A C 1
ATOM 2169 O O . ARG A 1 261 ? -13.854 12.389 10.106 1.00 79.19 261 ARG A O 1
ATOM 2176 N N . GLU A 1 262 ? -12.347 10.926 9.326 1.00 71.69 262 GLU A N 1
ATOM 2177 C CA . GLU A 1 262 ? -12.270 10.114 10.537 1.00 71.69 262 GLU A CA 1
ATOM 2178 C C . GLU A 1 262 ? -11.766 10.928 11.739 1.00 71.69 262 GLU A C 1
ATOM 2180 O O . GLU A 1 262 ? -12.341 10.886 12.825 1.00 71.69 262 GLU A O 1
ATOM 2185 N N . ARG A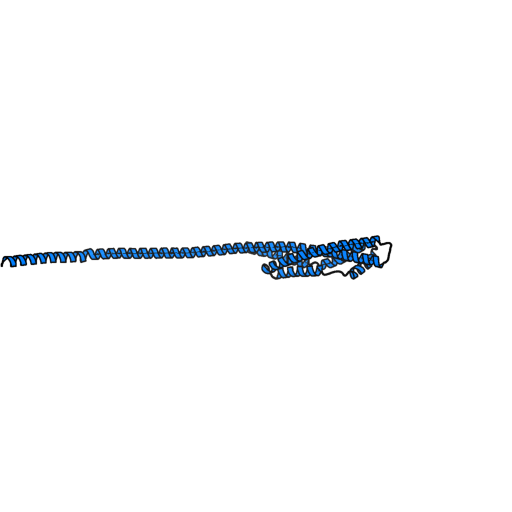 1 263 ? -10.766 11.798 11.528 1.00 71.81 263 ARG A N 1
ATOM 2186 C CA . ARG A 1 263 ? -10.318 12.744 12.561 1.00 71.81 263 ARG A CA 1
ATOM 2187 C C . ARG A 1 263 ? -11.431 13.701 12.991 1.00 71.81 263 ARG A C 1
ATOM 2189 O O . ARG A 1 263 ? -11.473 14.093 14.153 1.00 71.81 263 ARG A O 1
ATOM 2196 N N . ARG A 1 264 ? -12.302 14.111 12.065 1.00 74.75 264 ARG A N 1
ATOM 2197 C CA . ARG A 1 264 ? -13.434 14.989 12.370 1.00 74.75 264 ARG A CA 1
ATOM 2198 C C . ARG A 1 264 ? -14.478 14.258 13.211 1.00 74.75 264 ARG A C 1
ATOM 2200 O O . ARG A 1 264 ? -14.898 14.801 14.220 1.00 74.75 264 ARG A O 1
ATOM 2207 N N . GLU A 1 265 ? -14.827 13.028 12.851 1.00 74.44 265 GLU A N 1
ATOM 2208 C CA . GLU A 1 265 ? -15.787 12.210 13.604 1.00 74.44 265 GLU A CA 1
ATOM 2209 C C . GLU A 1 265 ? -15.318 11.931 15.039 1.00 74.44 265 GLU A C 1
ATOM 2211 O O . GLU A 1 265 ? -16.121 11.996 15.966 1.00 74.44 265 GLU A O 1
ATOM 2216 N N . ILE A 1 266 ? -14.016 11.715 15.249 1.00 68.19 266 ILE A N 1
ATOM 2217 C CA . ILE A 1 266 ? -13.441 11.518 16.590 1.00 68.19 266 ILE A CA 1
ATOM 2218 C C . ILE A 1 266 ? -13.443 12.815 17.417 1.00 68.19 266 ILE A C 1
ATOM 2220 O O . ILE A 1 266 ? -13.666 12.764 18.622 1.00 68.19 266 ILE A O 1
ATOM 2224 N N . LEU A 1 267 ? -13.182 13.972 16.795 1.00 65.19 267 LEU A N 1
ATOM 2225 C CA . LEU A 1 267 ? -13.119 15.266 17.493 1.00 65.19 267 LEU A CA 1
ATOM 2226 C C . LEU A 1 267 ? -14.492 15.913 17.722 1.00 65.19 267 LEU A C 1
ATOM 2228 O O . LEU A 1 267 ? -14.635 16.702 18.650 1.00 65.19 267 LEU A O 1
ATOM 2232 N N . GLU A 1 268 ? -15.471 15.639 16.859 1.00 68.94 268 GLU A N 1
ATOM 2233 C CA . GLU A 1 268 ? -16.831 16.195 16.933 1.00 68.94 268 GLU A CA 1
ATOM 2234 C C . GLU A 1 268 ? -17.826 15.228 17.604 1.00 68.94 268 GLU A C 1
ATOM 2236 O O . GLU A 1 268 ? -18.911 15.649 18.001 1.00 68.94 268 GLU A O 1
ATOM 2241 N N . GLY A 1 269 ? -17.470 13.943 17.734 1.00 57.22 269 GLY A N 1
ATOM 2242 C CA . GLY A 1 269 ? -18.264 12.900 18.394 1.00 57.22 269 GLY A CA 1
ATOM 2243 C C . GLY A 1 269 ? -17.990 12.709 19.894 1.00 57.22 269 GLY A C 1
ATOM 2244 O O . GLY A 1 269 ? -18.601 11.825 20.498 1.00 57.22 269 GLY A O 1
ATOM 2245 N N . SER A 1 270 ? -17.095 13.512 20.484 1.00 45.56 270 SER A N 1
ATOM 2246 C CA . SER A 1 270 ? -16.807 13.598 21.929 1.00 45.56 270 SER A CA 1
ATOM 2247 C C . SER A 1 270 ? -17.356 14.886 22.531 1.00 45.56 270 SER A C 1
ATOM 2249 O O . SER A 1 270 ? -17.903 14.837 23.653 1.00 45.56 270 SER A O 1
#

pLDDT: mean 87.77, std 8.63, range [45.56, 97.44]

Radius of gyration: 53.88 Å; chains: 1; bounding box: 102×54×164 Å

Foldseek 3Di:
DVVVVVVVVVVVVVVVVVVVVVVVVVVCCVVPVVVVVVVVVVVVVVVVVVVVVVVVVVVVVVVVVVVVVVVVVVVVVVVVVVVVVLVVLLVVLVVLLVLLLVLLVQLLVLLLQLQLLQLLLLLLVLVLVLVVVVVPPVCPVVSVVSVVSNVVSVVSSVVSVVSNVVSLVSLVVSLVVCVVSHDPVLSVLSVVLSVLSVVLSVDDDDSVNSNVQLVVVCVVPVDSVVSSVVSSVVVSVVSVVSRCVVSSVVSNVVSVVVSVVSVCCVVVVD

Secondary structure (DSSP, 8-state):
-HHHHHHHHHHHHHHHHHHHHHHHHHHHIIIIIHHHHHHHHHHHHHHHHHHHHHHHHHHHHHHHHHHHHHHHHHHHHHHHHHHHHHHHHHHHHHHHHHHHHHHHHHHHHHHHHHHHHHHHHHHHHHHHHHHHHTT-GGGHHHHHHHHHHHHHHHHHHHHHHHHHHHHHHHHHHHHHHHHHHS-HHHHHHHHHHHHHHHHHTT----HHHHHHHHHHHHHHH--HHHHHHHHHHHHHHHHTTTSTHHHHHHHHHHHHHHHHHHHHHHHH--